Protein AF-A0AAD9CEQ0-F1 (afdb_monomer_lite)

Structure (mmCIF, N/CA/C/O backbone):
data_AF-A0AAD9CEQ0-F1
#
_entry.id   AF-A0AAD9CEQ0-F1
#
loop_
_atom_site.group_PDB
_atom_site.id
_atom_site.type_symbol
_atom_site.label_atom_id
_atom_site.label_alt_id
_atom_site.label_comp_id
_atom_site.label_asym_id
_atom_site.label_entity_id
_atom_site.label_seq_id
_atom_site.pdbx_PDB_ins_code
_atom_site.Cartn_x
_atom_site.Cartn_y
_atom_site.Cartn_z
_atom_site.occupancy
_atom_site.B_iso_or_equiv
_atom_site.auth_seq_id
_atom_site.auth_comp_id
_atom_site.auth_asym_id
_atom_site.auth_atom_id
_atom_site.pdbx_PDB_model_num
ATOM 1 N N . MET A 1 1 ? -50.963 -2.153 56.729 1.00 61.03 1 MET A N 1
ATOM 2 C CA . MET A 1 1 ? -51.299 -3.317 57.580 1.00 61.03 1 MET A CA 1
ATOM 3 C C . MET A 1 1 ? -52.015 -4.393 56.777 1.00 61.03 1 MET A C 1
ATOM 5 O O . MET A 1 1 ? -51.447 -5.465 56.666 1.00 61.03 1 MET A O 1
ATOM 9 N N . GLU A 1 2 ? -53.162 -4.123 56.143 1.00 77.25 2 GLU A N 1
ATOM 10 C CA . GLU A 1 2 ? -53.887 -5.125 55.323 1.00 77.25 2 GLU A CA 1
ATOM 11 C C . GLU A 1 2 ? -53.024 -5.784 54.229 1.00 77.25 2 GLU A C 1
ATOM 13 O O . GLU A 1 2 ? -53.034 -7.002 54.100 1.00 77.25 2 GLU A O 1
ATOM 18 N N . GLN A 1 3 ? -52.195 -5.012 53.514 1.00 81.44 3 GLN A N 1
ATOM 19 C CA . GLN A 1 3 ? -51.241 -5.538 52.516 1.00 81.44 3 GLN A CA 1
ATOM 20 C C . GLN A 1 3 ? -50.202 -6.519 53.093 1.00 81.44 3 GLN A C 1
ATOM 22 O O . GLN A 1 3 ? -49.722 -7.396 52.391 1.00 81.44 3 GLN A O 1
ATOM 27 N N . ILE A 1 4 ? -49.849 -6.380 54.376 1.00 80.31 4 ILE A N 1
ATOM 28 C CA . ILE A 1 4 ? -48.923 -7.300 55.050 1.00 80.31 4 ILE A CA 1
ATOM 29 C C . ILE A 1 4 ? -49.687 -8.551 55.493 1.00 80.31 4 ILE A C 1
ATOM 31 O O . ILE A 1 4 ? -49.186 -9.653 55.339 1.00 80.31 4 ILE A O 1
ATOM 35 N N . ALA A 1 5 ? -50.918 -8.399 55.994 1.00 79.62 5 ALA A N 1
ATOM 36 C CA . ALA A 1 5 ? -51.761 -9.530 56.383 1.00 79.62 5 ALA A CA 1
ATOM 37 C C . ALA A 1 5 ? -52.140 -10.428 55.189 1.00 79.62 5 ALA A C 1
ATOM 39 O O . ALA A 1 5 ? -52.132 -11.646 55.324 1.00 79.62 5 ALA A O 1
ATOM 40 N N . THR A 1 6 ? -52.416 -9.833 54.025 1.00 84.12 6 THR A N 1
ATOM 41 C CA . THR A 1 6 ? -52.663 -10.563 52.768 1.00 84.12 6 THR A CA 1
ATOM 42 C C . THR A 1 6 ? -51.410 -11.286 52.282 1.00 84.12 6 THR A C 1
ATOM 44 O O . THR A 1 6 ? -51.477 -12.490 52.061 1.00 84.12 6 THR A O 1
ATOM 47 N N . TRP A 1 7 ? -50.254 -10.614 52.241 1.00 88.06 7 TRP A N 1
ATOM 48 C CA . TRP A 1 7 ? -48.986 -11.256 51.871 1.00 88.06 7 TRP A CA 1
ATOM 49 C C . TRP A 1 7 ? -48.599 -12.413 52.814 1.00 88.06 7 TRP A C 1
ATOM 51 O O . TRP A 1 7 ? -48.191 -13.476 52.361 1.00 88.06 7 TRP A O 1
ATOM 61 N N . LEU A 1 8 ? -48.799 -12.261 54.131 1.00 84.25 8 LEU A N 1
ATOM 62 C CA . LEU A 1 8 ? -48.585 -13.345 55.103 1.00 84.25 8 LEU A CA 1
ATOM 63 C C . LEU A 1 8 ? -49.513 -14.551 54.857 1.00 84.25 8 LEU A C 1
ATOM 65 O O . LEU A 1 8 ? -49.096 -15.689 55.063 1.00 84.25 8 LEU A O 1
ATOM 69 N N . GLN A 1 9 ? -50.754 -14.313 54.417 1.00 82.62 9 GLN A N 1
ATOM 70 C CA . GLN A 1 9 ? -51.697 -15.371 54.037 1.00 82.62 9 GLN A CA 1
ATOM 71 C C . GLN A 1 9 ? -51.293 -16.073 52.733 1.00 82.62 9 GLN A C 1
ATOM 73 O O . GLN A 1 9 ? -51.413 -17.295 52.645 1.00 82.62 9 GLN A O 1
ATOM 78 N N . GLU A 1 10 ? -50.806 -15.322 51.743 1.00 85.56 10 GLU A N 1
ATOM 79 C CA . GLU A 1 10 ? -50.283 -15.850 50.473 1.00 85.56 10 GLU A CA 1
ATOM 80 C C . GLU A 1 10 ? -49.050 -16.738 50.701 1.00 85.56 10 GLU A C 1
ATOM 82 O O . GLU A 1 10 ? -48.963 -17.826 50.132 1.00 85.56 10 GLU A O 1
ATOM 87 N N . GLU A 1 11 ? -48.165 -16.337 51.617 1.00 83.81 11 GLU A N 1
ATOM 88 C CA . GLU A 1 11 ? -46.964 -17.090 52.006 1.00 83.81 11 GLU A CA 1
ATOM 89 C C . GLU A 1 11 ? -47.256 -18.245 53.000 1.00 83.81 11 GLU A C 1
ATOM 91 O O . GLU A 1 11 ? -46.345 -18.923 53.480 1.00 83.81 11 GLU A O 1
ATOM 96 N N . GLY A 1 12 ? -48.536 -18.505 53.306 1.00 81.81 12 GLY A N 1
ATOM 97 C CA . GLY A 1 12 ? -49.003 -19.712 54.001 1.00 81.81 12 GLY A CA 1
ATOM 98 C C . GLY A 1 12 ? -49.175 -19.622 55.523 1.00 81.81 12 GLY A C 1
ATOM 99 O O . GLY A 1 12 ? -49.420 -20.654 56.156 1.00 81.81 12 GLY A O 1
ATOM 100 N N . LEU A 1 13 ? -49.084 -18.439 56.143 1.00 80.88 13 LEU A N 1
ATOM 101 C CA . LEU A 1 13 ? -49.382 -18.275 57.573 1.00 80.88 13 LEU A CA 1
ATOM 102 C C . LEU A 1 13 ? -50.892 -18.180 57.840 1.00 80.88 13 LEU A C 1
ATOM 104 O O . LEU A 1 13 ? -51.635 -17.451 57.184 1.00 80.88 13 LEU A O 1
ATOM 108 N N . ALA A 1 14 ? -51.345 -18.891 58.876 1.00 79.25 14 ALA A N 1
ATOM 109 C CA . ALA A 1 14 ? -52.719 -18.794 59.360 1.00 79.25 14 ALA A CA 1
ATOM 110 C C . ALA A 1 14 ? -53.005 -17.392 59.945 1.00 79.25 14 ALA A C 1
ATOM 112 O O . ALA A 1 14 ? -52.140 -16.837 60.625 1.00 79.25 14 ALA A O 1
ATOM 113 N N . PRO A 1 15 ? -54.220 -16.832 59.775 1.00 71.50 15 PRO A N 1
ATOM 114 C CA . PRO A 1 15 ? -54.553 -15.490 60.271 1.00 71.50 15 PRO A CA 1
ATOM 115 C C . PRO A 1 15 ? -54.438 -15.344 61.801 1.00 71.50 15 PRO A C 1
ATOM 117 O O . PRO A 1 15 ? -54.187 -14.244 62.287 1.00 71.50 15 PRO A O 1
ATOM 120 N N . ASP A 1 16 ? -54.540 -16.453 62.543 1.00 77.31 16 ASP A N 1
ATOM 121 C CA . ASP A 1 16 ? -54.410 -16.513 64.007 1.00 77.31 16 ASP A CA 1
ATOM 122 C C . ASP A 1 16 ? -52.977 -16.844 64.492 1.00 77.31 16 ASP A C 1
ATOM 124 O O . ASP A 1 16 ? -52.760 -17.122 65.674 1.00 77.31 16 ASP A O 1
ATOM 128 N N . SER A 1 17 ? -51.978 -16.862 63.599 1.00 78.81 17 SER A N 1
ATOM 129 C CA . SER A 1 17 ? -50.584 -17.172 63.953 1.00 78.81 17 SER A CA 1
ATOM 130 C C . SER A 1 17 ? -50.009 -16.182 64.975 1.00 78.81 17 SER A C 1
ATOM 132 O O . SER A 1 17 ? -50.271 -14.980 64.885 1.00 78.81 17 SER A O 1
ATOM 134 N N . SER A 1 18 ? -49.141 -16.653 65.881 1.00 86.81 18 SER A N 1
ATOM 135 C CA . SER A 1 18 ? -48.423 -15.773 66.817 1.00 86.81 18 SER A CA 1
ATOM 136 C C . SER A 1 18 ? -47.703 -14.631 66.090 1.00 86.81 18 SER A C 1
ATOM 138 O O . SER A 1 18 ? -47.091 -14.836 65.041 1.00 86.81 18 SER A O 1
ATOM 140 N N . LYS A 1 19 ? -47.709 -13.438 66.699 1.00 84.62 19 LYS A N 1
ATOM 141 C CA . LYS A 1 19 ? -46.969 -12.269 66.199 1.00 84.62 19 LYS A CA 1
ATOM 142 C C . LYS A 1 19 ? -45.471 -12.547 66.049 1.00 84.62 19 LYS A C 1
ATOM 144 O O . LYS A 1 19 ? -44.858 -11.975 65.160 1.00 84.62 19 LYS A O 1
ATOM 149 N N . GLU A 1 20 ? -44.903 -13.427 66.875 1.00 88.44 20 GLU A N 1
ATOM 150 C CA . GLU A 1 20 ? -43.515 -13.894 66.728 1.00 88.44 20 GLU A CA 1
ATOM 151 C C . GLU A 1 20 ? -43.306 -14.611 65.391 1.00 88.44 20 GLU A C 1
ATOM 153 O O . GLU A 1 20 ? -42.466 -14.182 64.613 1.00 88.44 20 GLU A O 1
ATOM 158 N N . ALA A 1 21 ? -44.149 -15.589 65.045 1.00 84.44 21 ALA A N 1
ATOM 159 C CA . ALA A 1 21 ? -44.042 -16.313 63.774 1.00 84.44 21 ALA A CA 1
ATOM 160 C C . ALA A 1 21 ? -44.238 -15.402 62.541 1.00 84.44 21 ALA A C 1
ATOM 162 O O . ALA A 1 21 ? -43.595 -15.600 61.511 1.00 84.44 21 ALA A O 1
ATOM 163 N N . GLN A 1 22 ? -45.095 -14.378 62.647 1.00 86.56 22 GLN A N 1
ATOM 164 C CA . GLN A 1 22 ? -45.257 -13.361 61.598 1.00 86.56 22 GLN A CA 1
ATOM 165 C C . GLN A 1 22 ? -44.006 -12.481 61.455 1.00 86.56 22 GLN A C 1
ATOM 167 O O . GLN A 1 22 ? -43.594 -12.175 60.337 1.00 86.56 22 GLN A O 1
ATOM 172 N N . LEU A 1 23 ? -43.394 -12.076 62.573 1.00 89.69 23 LEU A N 1
ATOM 173 C CA . LEU A 1 23 ? -42.156 -11.294 62.577 1.00 89.69 23 LEU A CA 1
ATOM 174 C C . LEU A 1 23 ? -40.965 -12.110 62.062 1.00 89.69 23 LEU A C 1
ATOM 176 O O . LEU A 1 23 ? -40.179 -11.574 61.283 1.00 89.69 23 LEU A O 1
ATOM 180 N N . ASP A 1 24 ? -40.868 -13.388 62.429 1.00 89.50 24 ASP A N 1
ATOM 181 C CA . ASP A 1 24 ? -39.831 -14.303 61.948 1.00 89.50 24 ASP A CA 1
ATOM 182 C C . ASP A 1 24 ? -39.904 -14.467 60.425 1.00 89.50 24 ASP A C 1
ATOM 184 O O . ASP A 1 24 ? -38.890 -14.284 59.748 1.00 89.50 24 ASP A O 1
ATOM 188 N N . LEU A 1 25 ? -41.095 -14.710 59.855 1.00 89.19 25 LEU A N 1
ATOM 189 C CA . LEU A 1 25 ? -41.242 -14.817 58.399 1.00 89.19 25 LEU A CA 1
ATOM 190 C C . LEU A 1 25 ? -40.904 -13.498 57.690 1.00 89.19 25 LEU A C 1
ATOM 192 O O . LEU A 1 25 ? -40.149 -13.506 56.717 1.00 89.19 25 LEU A O 1
ATOM 196 N N . LEU A 1 26 ? -41.411 -12.359 58.182 1.00 89.75 26 LEU A N 1
ATOM 197 C CA . LEU A 1 26 ? -41.100 -11.042 57.607 1.00 89.75 26 LEU A CA 1
ATOM 198 C C . LEU A 1 26 ? -39.600 -10.734 57.671 1.00 89.75 26 LEU A C 1
ATOM 200 O O . LEU A 1 26 ? -39.045 -10.165 56.730 1.00 89.75 26 LEU A O 1
ATOM 204 N N . TRP A 1 27 ? -38.929 -11.129 58.752 1.00 92.88 27 TRP A N 1
ATOM 205 C CA . TRP A 1 27 ? -37.486 -10.982 58.897 1.00 92.88 27 TRP A CA 1
ATOM 206 C C . TRP A 1 27 ? -36.722 -11.888 57.929 1.00 92.88 27 TRP A C 1
ATOM 208 O O . TRP A 1 27 ? -35.837 -11.402 57.224 1.00 92.88 27 TRP A O 1
ATOM 218 N N . SER A 1 28 ? -37.084 -13.169 57.820 1.00 93.12 28 SER A N 1
ATOM 219 C CA . SER A 1 28 ? -36.492 -14.091 56.842 1.00 93.12 28 SER A CA 1
ATOM 220 C C . SER A 1 28 ? -36.684 -13.606 55.401 1.00 93.12 28 SER A C 1
ATOM 222 O O . SER A 1 28 ? -35.721 -13.593 54.634 1.00 93.12 28 SER A O 1
ATOM 224 N N . ALA A 1 29 ? -37.878 -13.128 55.043 1.00 92.81 29 ALA A N 1
ATOM 225 C CA . ALA A 1 29 ? -38.174 -12.581 53.720 1.00 92.81 29 ALA A CA 1
ATOM 226 C C . ALA A 1 29 ? -37.394 -11.286 53.433 1.00 92.81 29 ALA A C 1
ATOM 228 O O . ALA A 1 29 ? -36.838 -11.123 52.343 1.00 92.81 29 ALA A O 1
ATOM 229 N N . LEU A 1 30 ? -37.267 -10.387 54.416 1.00 93.88 30 LEU A N 1
ATOM 230 C CA . LEU A 1 30 ? -36.441 -9.181 54.301 1.00 93.88 30 LEU A CA 1
ATOM 231 C C . LEU A 1 30 ? -34.954 -9.525 54.122 1.00 93.88 30 LEU A C 1
ATOM 233 O O . LEU A 1 30 ? -34.272 -8.907 53.306 1.00 93.88 30 LEU A O 1
ATOM 237 N N . GLN A 1 31 ? -34.439 -10.520 54.848 1.00 96.56 31 GLN A N 1
ATOM 238 C CA . GLN A 1 31 ? -33.046 -10.956 54.708 1.00 96.56 31 GLN A CA 1
ATOM 239 C C . GLN A 1 31 ? -32.793 -11.662 53.371 1.00 96.56 31 GLN A C 1
ATOM 241 O O . GLN A 1 31 ? -31.763 -11.415 52.738 1.00 96.56 31 GLN A O 1
ATOM 246 N N . HIS A 1 32 ? -33.736 -12.481 52.900 1.00 96.38 32 HIS A N 1
ATOM 247 C CA . HIS A 1 32 ? -33.660 -13.127 51.591 1.00 96.38 32 HIS A CA 1
ATOM 248 C C . HIS A 1 32 ? -33.684 -12.095 50.456 1.00 96.38 32 HIS A C 1
ATOM 250 O O . HIS A 1 32 ? -32.771 -12.069 49.632 1.00 96.38 32 HIS A O 1
ATOM 256 N N . THR A 1 33 ? -34.667 -11.189 50.445 1.00 96.00 33 THR A N 1
ATOM 257 C CA . THR A 1 33 ? -34.773 -10.134 49.420 1.00 96.00 33 THR A CA 1
ATOM 258 C C . THR A 1 33 ? -33.573 -9.191 49.440 1.00 96.00 33 THR A C 1
ATOM 260 O O . THR A 1 33 ? -33.049 -8.867 48.376 1.00 96.00 33 THR A O 1
ATOM 263 N N . ARG A 1 34 ? -33.057 -8.817 50.619 1.00 97.94 34 ARG A N 1
ATOM 264 C CA . ARG A 1 34 ? -31.817 -8.033 50.744 1.00 97.94 34 ARG A CA 1
ATOM 265 C C . ARG A 1 34 ? -30.599 -8.774 50.190 1.00 97.94 34 ARG A C 1
ATOM 267 O O . ARG A 1 34 ? -29.798 -8.170 49.484 1.00 97.94 34 ARG A O 1
ATOM 274 N N . SER A 1 35 ? -30.452 -10.062 50.492 1.00 97.50 35 SER A N 1
ATOM 275 C CA . SER A 1 35 ? -29.332 -10.876 49.996 1.00 97.50 35 SER A CA 1
ATOM 276 C C . SER A 1 35 ? -29.402 -11.063 48.479 1.00 97.50 35 SER A C 1
ATOM 278 O O . SER A 1 35 ? -28.392 -10.911 47.795 1.00 97.50 35 SER A O 1
ATOM 280 N N . HIS A 1 36 ? -30.600 -11.302 47.940 1.00 98.19 36 HIS A N 1
ATOM 281 C CA . HIS A 1 36 ? -30.834 -11.395 46.502 1.00 98.19 36 HIS A CA 1
ATOM 282 C C . HIS A 1 36 ? -30.562 -10.061 45.789 1.00 98.19 36 HIS A C 1
ATOM 284 O O . HIS A 1 36 ? -29.842 -10.040 44.795 1.00 98.19 36 HIS A O 1
ATOM 290 N N . LEU A 1 37 ? -31.043 -8.937 46.335 1.00 98.31 37 LEU A N 1
ATOM 291 C CA . LEU A 1 37 ? -30.763 -7.598 45.806 1.00 98.31 37 LEU A CA 1
ATOM 292 C C . LEU A 1 37 ? -29.259 -7.289 45.803 1.00 98.31 37 LEU A C 1
ATOM 294 O O . LEU A 1 37 ? -28.752 -6.755 44.817 1.00 98.31 37 LEU A O 1
ATOM 298 N N . ASN A 1 38 ? -28.536 -7.654 46.867 1.00 98.31 38 ASN A N 1
ATOM 299 C CA . ASN A 1 38 ? -27.080 -7.514 46.921 1.00 98.31 38 ASN A CA 1
ATOM 300 C C . ASN A 1 38 ? -26.391 -8.349 45.826 1.00 98.31 38 ASN A C 1
ATOM 302 O O . ASN A 1 38 ? -25.503 -7.825 45.159 1.00 98.31 38 ASN A O 1
ATOM 306 N N . SER A 1 39 ? -26.816 -9.604 45.613 1.00 98.31 39 SER A N 1
ATOM 307 C CA . SER A 1 39 ? -26.291 -10.467 44.540 1.00 98.31 39 SER A CA 1
ATOM 308 C C . SER A 1 39 ? -26.516 -9.839 43.168 1.00 98.31 39 SER A C 1
ATOM 310 O O . SER A 1 39 ? -25.555 -9.579 42.457 1.00 98.31 39 SER A O 1
ATOM 312 N N . VAL A 1 40 ? -27.764 -9.488 42.839 1.00 98.50 40 VAL A N 1
ATOM 313 C CA . VAL A 1 40 ? -28.123 -8.893 41.541 1.00 98.50 40 VAL A CA 1
ATOM 314 C C . VAL A 1 40 ? -27.392 -7.568 41.307 1.00 98.50 40 VAL A C 1
ATOM 316 O O . VAL A 1 40 ? -26.974 -7.290 40.187 1.00 98.50 40 VAL A O 1
ATOM 319 N N . THR A 1 41 ? -27.189 -6.756 42.349 1.00 98.38 41 THR A N 1
ATOM 320 C CA . THR A 1 41 ? -26.406 -5.511 42.249 1.00 98.38 41 THR A CA 1
ATOM 321 C C . THR A 1 41 ? -24.937 -5.806 41.941 1.00 98.38 41 THR A C 1
ATOM 323 O O . THR A 1 41 ? -24.361 -5.176 41.056 1.00 98.38 41 THR A O 1
ATOM 326 N N . TRP A 1 42 ? -24.343 -6.790 42.621 1.00 98.62 42 TRP A N 1
ATOM 327 C CA . TRP A 1 42 ? -22.956 -7.202 42.398 1.00 98.62 42 TRP A CA 1
ATOM 328 C C . TRP A 1 42 ? -22.747 -7.818 41.007 1.00 98.62 42 TRP A C 1
ATOM 330 O O . TRP A 1 42 ? -21.783 -7.470 40.323 1.00 98.62 42 TRP A O 1
ATOM 340 N N . ASP A 1 43 ? -23.678 -8.655 40.545 1.00 98.50 43 ASP A N 1
ATOM 341 C CA . ASP A 1 43 ? -23.675 -9.220 39.193 1.00 98.50 43 ASP A CA 1
ATOM 342 C C . ASP A 1 43 ? -23.764 -8.104 38.139 1.00 98.50 43 ASP A C 1
ATOM 344 O O . ASP A 1 43 ? -22.999 -8.081 37.175 1.00 98.50 43 ASP A O 1
ATOM 348 N N . LEU A 1 44 ? -24.647 -7.123 38.349 1.00 98.44 44 LEU A N 1
ATOM 349 C CA . LEU A 1 44 ? -24.858 -5.997 37.440 1.00 98.44 44 LEU A CA 1
ATOM 350 C C . LEU A 1 44 ? -23.627 -5.079 37.364 1.00 98.44 44 LEU A C 1
ATOM 352 O O . LEU A 1 44 ? -23.213 -4.706 36.263 1.00 98.44 44 LEU A O 1
ATOM 356 N N . ASP A 1 45 ? -22.998 -4.749 38.492 1.00 98.56 45 ASP A N 1
ATOM 357 C CA . ASP A 1 45 ? -21.756 -3.965 38.502 1.00 98.56 45 ASP A CA 1
ATOM 358 C C . ASP A 1 45 ? -20.559 -4.755 37.936 1.00 98.56 45 ASP A C 1
ATOM 360 O O . ASP A 1 45 ? -19.704 -4.172 37.257 1.00 98.56 45 ASP A O 1
ATOM 364 N N . THR A 1 46 ? -20.533 -6.083 38.095 1.00 98.50 46 THR A N 1
ATOM 365 C CA . THR A 1 46 ? -19.564 -6.962 37.416 1.00 98.50 46 THR A CA 1
ATOM 366 C C . THR A 1 46 ? -19.749 -6.918 35.895 1.00 98.50 46 THR A C 1
ATOM 368 O O . THR A 1 46 ? -18.786 -6.666 35.168 1.00 98.50 46 THR A O 1
ATOM 371 N N . GLN A 1 47 ? -20.983 -7.058 35.399 1.00 98.50 47 GLN A N 1
ATOM 372 C CA . GLN A 1 47 ? -21.302 -6.966 33.967 1.00 98.50 47 GLN A CA 1
ATOM 373 C C . GLN A 1 47 ? -20.997 -5.578 33.383 1.00 98.50 47 GLN A C 1
ATOM 375 O O . GLN A 1 47 ? -20.421 -5.476 32.300 1.00 98.50 47 GLN A O 1
ATOM 380 N N . ARG A 1 48 ? -21.298 -4.492 34.111 1.00 98.62 48 ARG A N 1
ATOM 381 C CA . ARG A 1 48 ? -20.898 -3.124 33.722 1.00 98.62 48 ARG A CA 1
ATOM 382 C C . ARG A 1 48 ? -19.385 -2.986 33.594 1.00 98.62 48 ARG A C 1
ATOM 384 O O . ARG A 1 48 ? -18.911 -2.385 32.629 1.00 98.62 48 ARG A O 1
ATOM 391 N N . SER A 1 49 ? -18.642 -3.536 34.551 1.00 98.25 49 SER A N 1
ATOM 392 C CA . SER A 1 49 ? -17.178 -3.498 34.559 1.00 98.25 49 SER A CA 1
ATOM 393 C C . SER A 1 49 ? -16.607 -4.259 33.362 1.00 98.25 49 SER A C 1
ATOM 395 O O . SER A 1 49 ? -15.795 -3.697 32.624 1.00 98.25 49 SER A O 1
ATOM 397 N N . GLN A 1 50 ? -17.101 -5.473 33.098 1.00 98.50 50 GLN A N 1
ATOM 398 C CA . GLN A 1 50 ? -16.718 -6.277 31.936 1.00 98.50 50 GLN A CA 1
ATOM 399 C C . GLN A 1 50 ? -17.023 -5.560 30.611 1.00 98.50 50 GLN A C 1
ATOM 401 O O . GLN A 1 50 ? -16.109 -5.337 29.818 1.00 98.50 50 GLN A O 1
ATOM 406 N N . HIS A 1 51 ? -18.259 -5.095 30.405 1.00 98.31 51 HIS A N 1
ATOM 407 C CA . HIS A 1 51 ? -18.638 -4.337 29.208 1.00 98.31 51 HIS A CA 1
ATOM 408 C C . HIS A 1 51 ? -17.761 -3.086 29.014 1.00 98.31 51 HIS A C 1
ATOM 410 O O . HIS A 1 51 ? -17.377 -2.752 27.895 1.00 98.31 51 HIS A O 1
ATOM 416 N N . SER A 1 52 ? -17.388 -2.389 30.096 1.00 98.44 52 SER A N 1
ATOM 417 C CA . SER A 1 52 ? -16.502 -1.220 30.006 1.00 98.44 52 SER A CA 1
ATOM 418 C C . SER A 1 52 ? -15.081 -1.570 29.535 1.00 98.44 52 SER A C 1
ATOM 420 O O . SER A 1 52 ? -14.475 -0.782 28.801 1.00 98.44 52 SER A O 1
ATOM 422 N N . ALA A 1 53 ? -14.579 -2.755 29.905 1.00 98.50 53 ALA A N 1
ATOM 423 C CA . ALA A 1 53 ? -13.282 -3.274 29.484 1.00 98.50 53 ALA A CA 1
ATOM 424 C C . ALA A 1 53 ? -13.314 -3.748 28.022 1.00 98.50 53 ALA A C 1
ATOM 426 O O . ALA A 1 53 ? -12.463 -3.337 27.235 1.00 98.50 53 ALA A O 1
ATOM 427 N N . GLU A 1 54 ? -14.342 -4.502 27.624 1.00 98.44 54 GLU A N 1
ATOM 428 C CA . GLU A 1 54 ? -14.559 -4.917 26.229 1.00 98.44 54 GLU A CA 1
ATOM 429 C C . GLU A 1 54 ? -14.675 -3.693 25.302 1.00 98.44 54 GLU A C 1
ATOM 431 O O . GLU A 1 54 ? -14.008 -3.610 24.271 1.00 98.44 54 GLU A O 1
ATOM 436 N N . MET A 1 55 ? -15.421 -2.660 25.711 1.00 98.44 55 MET A N 1
ATOM 437 C CA . MET A 1 55 ? -15.493 -1.391 24.974 1.00 98.44 55 MET A CA 1
ATOM 438 C C . MET A 1 55 ? -14.163 -0.619 24.948 1.00 98.44 55 MET A C 1
ATOM 440 O O . MET A 1 55 ? -13.966 0.227 24.072 1.00 98.44 55 MET A O 1
ATOM 444 N N . ALA A 1 56 ? -13.240 -0.839 25.888 1.00 98.56 56 ALA A N 1
ATOM 445 C CA . ALA A 1 56 ? -11.888 -0.280 25.819 1.00 98.56 56 ALA A CA 1
ATOM 446 C C . ALA A 1 56 ? -11.004 -1.053 24.823 1.00 98.56 56 ALA A C 1
ATOM 448 O O . ALA A 1 56 ? -10.288 -0.428 24.038 1.00 98.56 56 ALA A O 1
ATOM 449 N N . GLU A 1 57 ? -11.103 -2.382 24.788 1.00 98.62 57 GLU A N 1
ATOM 450 C CA . GLU A 1 57 ? -10.381 -3.230 23.833 1.00 98.62 57 GLU A CA 1
ATOM 451 C C . GLU A 1 57 ? -10.850 -3.008 22.388 1.00 98.62 57 GLU A C 1
ATOM 453 O O . GLU A 1 57 ? -10.022 -2.786 21.501 1.00 98.62 57 GLU A O 1
ATOM 458 N N . VAL A 1 58 ? -12.166 -2.932 22.152 1.00 98.81 58 VAL A N 1
ATOM 459 C CA . VAL A 1 58 ? -12.728 -2.588 20.833 1.00 98.81 58 VAL A CA 1
ATOM 460 C C . VAL A 1 58 ? -12.197 -1.233 20.358 1.00 98.81 58 VAL A C 1
ATOM 462 O O . VAL A 1 58 ? -11.741 -1.127 19.219 1.00 98.81 58 VAL A O 1
ATOM 465 N N . ARG A 1 59 ? -12.144 -0.215 21.231 1.00 98.62 59 ARG A N 1
ATOM 466 C CA . ARG A 1 59 ? -11.538 1.086 20.893 1.00 98.62 59 ARG A CA 1
ATOM 467 C C . ARG A 1 59 ? -10.049 0.968 20.547 1.00 98.62 59 ARG A C 1
ATOM 469 O O . ARG A 1 59 ? -9.645 1.540 19.538 1.00 98.62 59 ARG A O 1
ATOM 476 N N . LYS A 1 60 ? -9.255 0.184 21.293 1.00 98.62 60 LYS A N 1
ATOM 477 C CA . LYS A 1 60 ? -7.841 -0.086 20.951 1.00 98.62 60 LYS A CA 1
ATOM 478 C C . LYS A 1 60 ? -7.712 -0.723 19.560 1.00 98.62 60 LYS A C 1
ATOM 480 O O . LYS A 1 60 ? -6.877 -0.283 18.772 1.00 98.62 60 LYS A O 1
ATOM 485 N N . SER A 1 61 ? -8.534 -1.725 19.245 1.00 98.38 61 SER A N 1
ATOM 486 C CA . SER A 1 61 ? -8.479 -2.411 17.945 1.00 98.38 61 SER A CA 1
ATOM 487 C C . SER A 1 61 ? -8.878 -1.496 16.778 1.00 98.38 61 SER A C 1
ATOM 489 O O . SER A 1 61 ? -8.214 -1.501 15.744 1.00 98.38 61 SER A O 1
ATOM 491 N N . LEU A 1 62 ? -9.884 -0.632 16.958 1.00 98.75 62 LEU A N 1
ATOM 492 C CA . LEU A 1 62 ? -10.278 0.372 15.964 1.00 98.75 62 LEU A CA 1
ATOM 493 C C . LEU A 1 62 ? -9.180 1.424 15.737 1.00 98.75 62 LEU A C 1
ATOM 495 O O . LEU A 1 62 ? -8.937 1.812 14.596 1.00 98.75 62 LEU A O 1
ATOM 499 N N . GLU A 1 63 ? -8.478 1.849 16.792 1.00 98.56 63 GLU A N 1
ATOM 500 C CA . GLU A 1 63 ? -7.315 2.745 16.697 1.00 98.56 63 GLU A CA 1
ATOM 501 C C . GLU A 1 63 ? -6.185 2.109 15.862 1.00 98.56 63 GLU A C 1
ATOM 503 O O . GLU A 1 63 ? -5.615 2.760 14.985 1.00 98.56 63 GLU A O 1
ATOM 508 N N . GLN A 1 64 ? -5.904 0.817 16.083 1.00 98.38 64 GLN A N 1
ATOM 509 C CA . GLN A 1 64 ? -4.923 0.046 15.308 1.00 98.38 64 GLN A CA 1
ATOM 510 C C . GLN A 1 64 ? -5.347 -0.112 13.839 1.00 98.38 64 GLN A C 1
ATOM 512 O O . GLN A 1 64 ? -4.532 0.116 12.945 1.00 98.38 64 GLN A O 1
ATOM 517 N N . ILE A 1 65 ? -6.614 -0.450 13.569 1.00 98.44 65 ILE A N 1
ATOM 518 C CA . ILE A 1 65 ? -7.152 -0.556 12.202 1.00 98.44 65 ILE A CA 1
ATOM 519 C C . ILE A 1 65 ? -7.034 0.785 11.469 1.00 98.44 65 ILE A C 1
ATOM 521 O O . ILE A 1 65 ? -6.606 0.801 10.314 1.00 98.44 65 ILE A O 1
ATOM 525 N N . ARG A 1 66 ? -7.349 1.908 12.133 1.00 98.56 66 ARG A N 1
ATOM 526 C CA . ARG A 1 66 ? -7.191 3.248 11.550 1.00 98.56 66 ARG A CA 1
ATOM 527 C C . ARG A 1 66 ? -5.730 3.514 11.186 1.00 98.56 66 ARG A C 1
ATOM 529 O O . ARG A 1 66 ? -5.451 3.789 10.028 1.00 98.56 66 ARG A O 1
ATOM 536 N N . PHE A 1 67 ? -4.801 3.300 12.122 1.00 98.31 67 PHE A N 1
ATOM 537 C CA . PHE A 1 67 ? -3.363 3.463 11.878 1.00 98.31 67 PHE A CA 1
ATOM 538 C C . PHE A 1 67 ? -2.855 2.641 10.679 1.00 98.31 67 PHE A C 1
ATOM 540 O O . PHE A 1 67 ? -2.138 3.169 9.830 1.00 98.31 67 PHE A O 1
ATOM 547 N N . PHE A 1 68 ? -3.236 1.363 10.572 1.00 98.44 68 PHE A N 1
ATOM 548 C CA . PHE A 1 68 ? -2.841 0.531 9.429 1.00 98.44 68 PHE A CA 1
ATOM 549 C C . PHE A 1 68 ? -3.517 0.951 8.117 1.00 98.44 68 PHE A C 1
ATOM 551 O O . PHE A 1 68 ? -2.912 0.803 7.056 1.00 98.44 68 PHE A O 1
ATOM 558 N N . THR A 1 69 ? -4.736 1.492 8.171 1.00 98.44 69 THR A N 1
ATOM 559 C CA . THR A 1 69 ? -5.437 2.027 6.993 1.00 98.44 69 THR A CA 1
ATOM 560 C C . THR A 1 69 ? -4.738 3.283 6.478 1.00 98.44 69 THR A C 1
ATOM 562 O O . THR A 1 69 ? -4.362 3.318 5.308 1.00 98.44 69 THR A O 1
ATOM 565 N N . ASP A 1 70 ? -4.453 4.239 7.368 1.00 98.25 70 ASP A N 1
ATOM 566 C CA . ASP A 1 70 ? -3.724 5.471 7.053 1.00 98.25 70 ASP A CA 1
ATOM 567 C C . ASP A 1 70 ? -2.338 5.145 6.454 1.00 98.25 70 ASP A C 1
ATOM 569 O O . ASP A 1 70 ? -1.937 5.700 5.432 1.00 98.25 70 ASP A O 1
ATOM 573 N N . HIS A 1 71 ? -1.612 4.187 7.045 1.00 98.19 71 HIS A N 1
ATOM 574 C CA . HIS A 1 71 ? -0.284 3.788 6.564 1.00 98.19 71 HIS A CA 1
ATOM 575 C C . HIS A 1 71 ? -0.327 3.048 5.214 1.00 98.19 71 HIS A C 1
ATOM 577 O O . HIS A 1 71 ? 0.545 3.255 4.370 1.00 98.19 71 HIS A O 1
ATOM 583 N N . LYS A 1 72 ? -1.363 2.233 4.973 1.00 98.44 72 LYS A N 1
ATOM 584 C CA . LYS A 1 72 ? -1.626 1.615 3.663 1.00 98.44 72 LYS A CA 1
ATOM 585 C C . LYS A 1 72 ? -1.879 2.680 2.593 1.00 98.44 72 LYS A C 1
ATOM 587 O O . LYS A 1 72 ? -1.391 2.527 1.479 1.00 98.44 72 LYS A O 1
ATOM 592 N N . ASP A 1 73 ? -2.635 3.732 2.902 1.00 97.94 73 ASP A N 1
ATOM 593 C CA . ASP A 1 73 ? -2.953 4.796 1.938 1.00 97.94 73 ASP A CA 1
ATOM 594 C C . ASP A 1 73 ? -1.724 5.643 1.567 1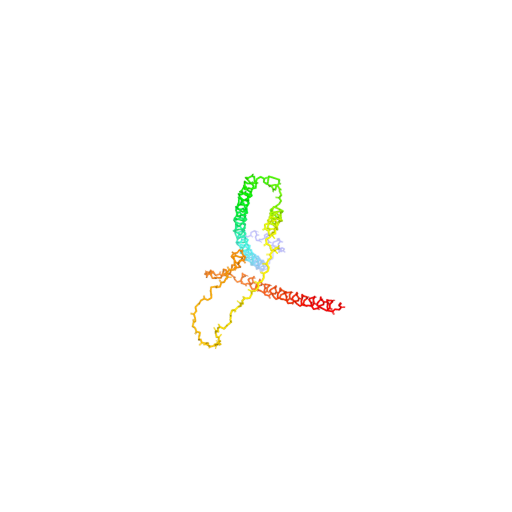.00 97.94 73 ASP A C 1
ATOM 596 O O . ASP A 1 73 ? -1.573 6.011 0.399 1.00 97.94 73 ASP A O 1
ATOM 600 N N . VAL A 1 74 ? -0.806 5.866 2.517 1.00 98.25 74 VAL A N 1
ATOM 601 C CA . VAL A 1 74 ? 0.519 6.458 2.249 1.00 98.25 74 VAL A CA 1
ATOM 602 C C . VAL A 1 74 ? 1.345 5.560 1.323 1.00 98.25 74 VAL A C 1
ATOM 604 O O . VAL A 1 74 ? 1.806 6.028 0.287 1.00 98.25 74 VAL A O 1
ATOM 607 N N . LEU A 1 75 ? 1.474 4.266 1.635 1.00 98.50 75 LEU A N 1
ATOM 608 C CA . LEU A 1 75 ? 2.254 3.329 0.815 1.00 98.50 75 LEU A CA 1
ATOM 609 C C . LEU A 1 75 ? 1.693 3.184 -0.613 1.00 98.50 75 LEU A C 1
ATOM 611 O O . LEU A 1 75 ? 2.451 3.049 -1.570 1.00 98.50 75 LEU A O 1
ATOM 615 N N . VAL A 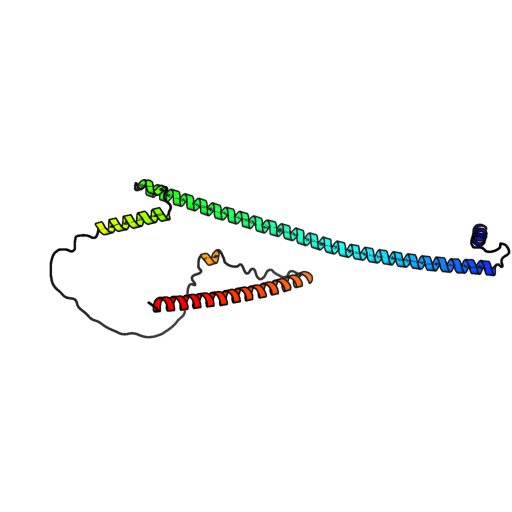1 76 ? 0.367 3.233 -0.777 1.00 98.62 76 VAL A N 1
ATOM 616 C CA . VAL A 1 76 ? -0.277 3.233 -2.102 1.00 98.62 76 VAL A CA 1
ATOM 617 C C . VAL A 1 76 ? 0.086 4.490 -2.901 1.00 98.62 76 VAL A C 1
ATOM 619 O O . VAL A 1 76 ? 0.325 4.371 -4.101 1.00 98.62 76 VAL A O 1
ATOM 622 N N . HIS A 1 77 ? 0.179 5.664 -2.263 1.00 98.38 77 HIS A N 1
ATOM 623 C CA . HIS A 1 77 ? 0.681 6.876 -2.924 1.00 98.38 77 HIS A CA 1
ATOM 624 C C . HIS A 1 77 ? 2.159 6.753 -3.306 1.00 98.38 77 HIS A C 1
ATOM 626 O O . HIS A 1 77 ? 2.497 7.022 -4.452 1.00 98.38 77 HIS A O 1
ATOM 632 N N . GLU A 1 78 ? 3.026 6.284 -2.404 1.00 98.62 78 GLU A N 1
ATOM 633 C CA . GLU A 1 78 ? 4.462 6.121 -2.688 1.00 98.62 78 GLU A CA 1
ATOM 634 C C . GLU A 1 78 ? 4.713 5.189 -3.890 1.00 98.62 78 GLU A C 1
ATOM 636 O O . GLU A 1 78 ? 5.508 5.509 -4.775 1.00 98.62 78 GLU A O 1
ATOM 641 N N . ILE A 1 79 ? 3.982 4.069 -3.970 1.00 98.06 79 ILE A N 1
ATOM 642 C CA . ILE A 1 79 ? 4.046 3.136 -5.107 1.00 98.06 79 ILE A CA 1
ATOM 643 C C . ILE A 1 79 ? 3.519 3.784 -6.396 1.00 98.06 79 ILE A C 1
ATOM 645 O O . ILE A 1 79 ? 4.075 3.543 -7.469 1.00 98.06 79 ILE A O 1
ATOM 649 N N . GLN A 1 80 ? 2.456 4.589 -6.318 1.00 98.69 80 GLN A N 1
ATOM 650 C CA . GLN A 1 80 ? 1.896 5.284 -7.478 1.00 98.69 80 GLN A CA 1
ATOM 651 C C . GLN A 1 80 ? 2.868 6.346 -8.019 1.00 98.69 80 GLN A C 1
ATOM 653 O O . GLN A 1 80 ? 3.131 6.363 -9.223 1.00 98.69 80 GLN A O 1
ATOM 658 N N . ASP A 1 81 ? 3.459 7.156 -7.137 1.00 98.62 81 ASP A N 1
ATOM 659 C CA . ASP A 1 81 ? 4.448 8.183 -7.478 1.00 98.62 81 ASP A CA 1
ATOM 660 C C . ASP A 1 81 ? 5.704 7.567 -8.125 1.00 98.62 81 ASP A C 1
ATOM 662 O O . ASP A 1 81 ? 6.194 8.068 -9.142 1.00 98.62 81 ASP A O 1
ATOM 666 N N . GLU A 1 82 ? 6.214 6.445 -7.595 1.00 98.50 82 GLU A N 1
ATOM 667 C CA . GLU A 1 82 ? 7.327 5.714 -8.219 1.00 98.50 82 GLU A CA 1
ATOM 668 C C . GLU A 1 82 ? 6.927 5.134 -9.586 1.00 98.50 82 GLU A C 1
ATOM 670 O O . GLU A 1 82 ? 7.700 5.206 -10.547 1.00 98.50 82 GLU A O 1
ATOM 675 N N . ASN A 1 83 ? 5.711 4.596 -9.715 1.00 98.50 83 ASN A N 1
ATOM 676 C CA . ASN A 1 83 ? 5.224 4.035 -10.973 1.00 98.50 83 ASN A CA 1
ATOM 677 C C . ASN A 1 83 ? 5.106 5.099 -12.075 1.00 98.50 83 ASN A C 1
ATOM 679 O O . ASN A 1 83 ? 5.473 4.834 -13.223 1.00 98.50 83 ASN A O 1
ATOM 683 N N . ASP A 1 84 ? 4.638 6.298 -11.735 1.00 98.62 84 ASP A N 1
ATOM 684 C CA . ASP A 1 84 ? 4.533 7.416 -12.674 1.00 98.62 84 ASP A CA 1
ATOM 685 C C . ASP A 1 84 ? 5.913 8.002 -13.018 1.00 98.62 84 ASP A C 1
ATOM 687 O O . ASP A 1 84 ? 6.207 8.218 -14.196 1.00 98.62 84 ASP A O 1
ATOM 691 N N . LEU A 1 85 ? 6.833 8.099 -12.050 1.00 98.62 85 LEU A N 1
ATOM 692 C CA . LEU A 1 85 ? 8.236 8.441 -12.315 1.00 98.62 85 LEU A CA 1
ATOM 693 C C . LEU A 1 85 ? 8.912 7.445 -13.280 1.00 98.62 85 LEU A C 1
ATOM 695 O O . LEU A 1 85 ? 9.678 7.852 -14.159 1.00 98.62 85 LEU A O 1
ATOM 699 N N . LEU A 1 86 ? 8.649 6.143 -13.138 1.00 98.44 86 LEU A N 1
ATOM 700 C CA . LEU A 1 86 ? 9.190 5.112 -14.030 1.00 98.44 86 LEU A CA 1
ATOM 701 C C . LEU A 1 86 ? 8.588 5.193 -15.443 1.00 98.44 86 LEU A C 1
ATOM 703 O O . LEU A 1 86 ? 9.324 5.021 -16.420 1.00 98.44 86 LEU A O 1
ATOM 707 N N . LYS A 1 87 ? 7.293 5.516 -15.580 1.00 98.62 87 LYS A N 1
ATOM 708 C CA . LYS A 1 87 ? 6.663 5.794 -16.887 1.00 98.62 87 LYS A CA 1
ATOM 709 C C . LYS A 1 87 ? 7.318 6.990 -17.573 1.00 98.62 87 LYS A C 1
ATOM 711 O O . LYS A 1 87 ? 7.710 6.864 -18.732 1.00 98.62 87 LYS A O 1
ATOM 716 N N . ASP A 1 88 ? 7.512 8.098 -16.859 1.00 98.50 88 ASP A N 1
ATOM 717 C CA . ASP A 1 88 ? 8.165 9.307 -17.380 1.00 98.50 88 ASP A CA 1
ATOM 718 C C . ASP A 1 88 ? 9.605 9.033 -17.844 1.00 98.50 88 ASP A C 1
ATOM 720 O O . ASP A 1 88 ? 10.043 9.513 -18.897 1.00 98.50 88 ASP A O 1
ATOM 724 N N . GLN A 1 89 ? 10.359 8.234 -17.082 1.00 98.44 89 GLN A N 1
ATOM 725 C CA . GLN A 1 89 ? 11.706 7.804 -17.470 1.00 98.44 89 GLN A CA 1
ATOM 726 C C . GLN A 1 89 ? 11.685 6.933 -18.730 1.00 98.44 89 GLN A C 1
ATOM 728 O O . GLN A 1 89 ? 12.480 7.164 -19.644 1.00 98.44 89 GLN A O 1
ATOM 733 N N . MET A 1 90 ? 10.768 5.967 -18.812 1.00 98.38 90 MET A N 1
ATOM 734 C CA . MET A 1 90 ? 10.628 5.093 -19.976 1.00 98.38 90 MET A CA 1
ATOM 735 C C . MET A 1 90 ? 10.202 5.878 -21.224 1.00 98.38 90 MET A C 1
ATOM 737 O O . MET A 1 90 ? 10.813 5.718 -22.279 1.00 98.38 90 MET A O 1
ATOM 741 N N . GLN A 1 91 ? 9.237 6.794 -21.103 1.00 98.56 91 GLN A N 1
ATOM 742 C CA . GLN A 1 91 ? 8.807 7.661 -22.201 1.00 98.56 91 GLN A CA 1
ATOM 743 C C . GLN A 1 91 ? 9.945 8.572 -22.683 1.00 98.56 91 GLN A C 1
ATOM 745 O O . GLN A 1 91 ? 10.126 8.751 -23.889 1.00 98.56 91 GLN A O 1
ATOM 750 N N . ARG A 1 92 ? 10.771 9.091 -21.764 1.00 98.44 92 ARG A N 1
ATOM 751 C CA . ARG A 1 92 ? 11.977 9.852 -22.120 1.00 98.44 92 ARG A CA 1
ATOM 752 C C . ARG A 1 92 ? 12.978 9.003 -22.903 1.00 98.44 92 ARG A C 1
ATOM 754 O O . ARG A 1 92 ? 13.493 9.482 -23.911 1.00 98.44 92 ARG A O 1
ATOM 761 N N . LEU A 1 93 ? 13.241 7.766 -22.474 1.00 98.00 93 LEU A N 1
ATOM 762 C CA . LEU A 1 93 ? 14.146 6.853 -23.183 1.00 98.00 93 LEU A CA 1
ATOM 763 C C . LEU A 1 93 ? 13.635 6.515 -24.588 1.00 98.00 93 LEU A C 1
ATOM 765 O O . LEU A 1 93 ? 14.418 6.595 -25.530 1.00 98.00 93 LEU A O 1
ATOM 769 N N . VAL A 1 94 ? 12.336 6.239 -24.745 1.00 97.94 94 VAL A N 1
ATOM 770 C CA . VAL A 1 94 ? 11.708 6.029 -26.062 1.00 97.94 94 VAL A CA 1
ATOM 771 C C . VAL A 1 94 ? 11.872 7.271 -26.943 1.00 97.94 94 VAL A C 1
ATOM 773 O O . VAL A 1 94 ? 12.395 7.163 -28.044 1.00 97.94 94 VAL A O 1
ATOM 776 N N . SER A 1 95 ? 11.564 8.471 -26.436 1.00 98.00 95 SER A N 1
ATOM 777 C CA . SER A 1 95 ? 11.711 9.711 -27.220 1.00 98.00 95 SER A CA 1
ATOM 778 C C . SER A 1 95 ? 13.156 10.007 -27.658 1.00 98.00 95 SER A C 1
ATOM 780 O O . SER A 1 95 ? 13.378 10.579 -28.725 1.00 98.00 95 SER A O 1
ATOM 782 N N . LEU A 1 96 ? 14.145 9.601 -26.851 1.00 97.94 96 LEU A N 1
ATOM 783 C CA . LEU A 1 96 ? 15.565 9.702 -27.191 1.00 97.94 96 LEU A CA 1
ATOM 784 C C . LEU A 1 96 ? 15.970 8.648 -28.231 1.00 97.94 96 LEU A C 1
ATOM 786 O O . LEU A 1 96 ? 16.745 8.943 -29.136 1.00 97.94 96 LEU A O 1
ATOM 790 N N . GLN A 1 97 ? 15.444 7.429 -28.120 1.00 96.44 97 GLN A N 1
ATOM 791 C CA . GLN A 1 97 ? 15.664 6.380 -29.110 1.00 96.44 97 GLN A CA 1
ATOM 792 C C . GLN A 1 97 ? 15.058 6.770 -30.467 1.00 96.44 97 GLN A C 1
ATOM 794 O O . GLN A 1 97 ? 15.728 6.641 -31.488 1.00 96.44 97 GLN A O 1
ATOM 799 N N . ASP A 1 98 ? 13.841 7.317 -30.485 1.00 97.12 98 ASP A N 1
ATOM 800 C CA . ASP A 1 98 ? 13.167 7.783 -31.701 1.00 97.12 98 ASP A CA 1
ATOM 801 C C . ASP A 1 98 ? 13.927 8.934 -32.377 1.00 97.12 98 ASP A C 1
ATOM 803 O O . ASP A 1 98 ? 14.053 8.961 -33.606 1.00 97.12 98 ASP A O 1
ATOM 807 N N . SER A 1 99 ? 14.487 9.873 -31.600 1.00 96.25 99 SER A N 1
ATOM 808 C CA . SER A 1 99 ? 15.313 10.947 -32.163 1.00 96.25 99 SER A CA 1
ATOM 809 C C . SER A 1 99 ? 16.614 10.406 -32.763 1.00 96.25 99 SER A C 1
ATOM 811 O O . SER A 1 99 ? 16.934 10.755 -33.900 1.00 96.25 99 SER A O 1
ATOM 813 N N . GLN A 1 100 ? 17.297 9.484 -32.077 1.00 95.69 100 GLN A N 1
ATOM 814 C CA . GLN A 1 100 ? 18.502 8.816 -32.584 1.00 95.69 100 GLN A CA 1
ATOM 815 C C . GLN A 1 100 ? 18.225 8.003 -33.857 1.00 95.69 100 GLN A C 1
ATOM 817 O O . GLN A 1 100 ? 18.972 8.113 -34.830 1.00 95.69 100 GLN A O 1
ATOM 822 N N . ILE A 1 101 ? 17.129 7.238 -33.899 1.00 95.31 101 ILE A N 1
ATOM 823 C CA . ILE A 1 101 ? 16.699 6.498 -35.096 1.00 95.31 101 ILE A CA 1
ATOM 824 C C . ILE A 1 101 ? 16.397 7.473 -36.243 1.00 95.31 101 ILE A C 1
ATOM 826 O O . ILE A 1 101 ? 16.823 7.234 -37.373 1.00 95.31 101 ILE A O 1
ATOM 830 N N . SER A 1 102 ? 15.729 8.600 -35.973 1.00 96.50 102 SER A N 1
ATOM 831 C CA . SER A 1 102 ? 15.457 9.633 -36.983 1.00 96.50 102 SER A CA 1
ATOM 832 C C . SER A 1 102 ? 16.737 10.273 -37.536 1.00 96.50 102 SER A C 1
ATOM 834 O O . SER A 1 102 ? 16.807 10.559 -38.732 1.00 96.50 102 SER A O 1
ATOM 836 N N . GLU A 1 103 ? 17.756 10.500 -36.705 1.00 97.12 103 GLU A N 1
ATOM 837 C CA . GLU A 1 103 ? 19.059 11.013 -37.146 1.00 97.12 103 GLU A CA 1
ATOM 838 C C . GLU A 1 103 ? 19.823 9.989 -37.995 1.00 97.12 103 GLU A C 1
ATOM 840 O O . GLU A 1 103 ? 20.256 10.326 -39.100 1.00 97.12 103 GLU A O 1
ATOM 845 N N . VAL A 1 104 ? 19.910 8.730 -37.554 1.00 96.50 104 VAL A N 1
ATOM 846 C CA . VAL A 1 104 ? 20.561 7.653 -38.323 1.00 96.50 104 VAL A CA 1
ATOM 847 C C . VAL A 1 104 ? 19.849 7.418 -39.658 1.00 96.50 104 VAL A C 1
ATOM 849 O O . VAL A 1 104 ? 20.508 7.341 -40.693 1.00 96.50 104 VAL A O 1
ATOM 852 N N . ALA A 1 105 ? 18.513 7.407 -39.680 1.00 96.81 105 ALA A N 1
ATOM 853 C CA . ALA A 1 105 ? 17.731 7.292 -40.911 1.00 96.81 105 ALA A CA 1
ATOM 854 C C . ALA A 1 105 ? 18.017 8.440 -41.898 1.00 96.81 105 ALA A C 1
ATOM 856 O O . ALA A 1 105 ? 18.164 8.198 -43.096 1.00 96.81 105 ALA A O 1
ATOM 857 N N . LYS A 1 106 ? 18.158 9.684 -41.412 1.00 97.69 106 LYS A N 1
ATOM 858 C CA . LYS A 1 106 ? 18.559 10.833 -42.248 1.00 97.69 106 LYS A CA 1
ATOM 859 C C . LYS A 1 106 ? 19.976 10.671 -42.798 1.00 97.69 106 LYS A C 1
ATOM 861 O O . LYS A 1 106 ? 20.190 10.982 -43.966 1.00 97.69 106 LYS A O 1
ATOM 866 N N . MET A 1 107 ? 20.923 10.183 -41.995 1.00 96.62 107 MET A N 1
ATOM 867 C CA . MET A 1 107 ? 22.299 9.931 -42.444 1.00 96.62 107 MET A CA 1
ATOM 868 C C . MET A 1 107 ? 22.356 8.838 -43.518 1.00 96.62 107 MET A C 1
ATOM 870 O O . MET A 1 107 ? 22.969 9.044 -44.564 1.00 96.62 107 MET A O 1
ATOM 874 N N . LEU A 1 108 ? 21.670 7.711 -43.303 1.00 96.69 108 LEU A N 1
ATOM 875 C CA . LEU A 1 108 ? 21.565 6.624 -44.282 1.00 96.69 108 LEU A CA 1
ATOM 876 C C . LEU A 1 108 ? 20.918 7.107 -45.587 1.00 96.69 108 LEU A C 1
ATOM 878 O O . LEU A 1 108 ? 21.452 6.847 -46.664 1.00 96.69 108 LEU A O 1
ATOM 882 N N . TYR A 1 109 ? 19.834 7.887 -45.501 1.00 97.44 109 TYR A N 1
ATOM 883 C CA . TYR A 1 109 ? 19.187 8.500 -46.665 1.00 97.44 109 TYR A CA 1
ATOM 884 C C . TYR A 1 109 ? 20.141 9.422 -47.443 1.00 97.44 109 TYR A C 1
ATOM 886 O O . TYR A 1 109 ? 20.242 9.314 -48.663 1.00 97.44 109 TYR A O 1
ATOM 894 N N . GLN A 1 110 ? 20.873 10.303 -46.750 1.00 97.31 110 GLN A N 1
ATOM 895 C CA . GLN A 1 110 ? 21.842 11.219 -47.372 1.00 97.31 110 GLN A CA 1
ATOM 896 C C . GLN A 1 110 ? 23.005 10.483 -48.050 1.00 97.31 110 GLN A C 1
ATOM 898 O O . GLN A 1 110 ? 23.499 10.950 -49.074 1.00 97.31 110 GLN A O 1
ATOM 903 N N . GLN A 1 111 ? 23.410 9.330 -47.514 1.00 95.12 111 GLN A N 1
ATOM 904 C CA . GLN A 1 111 ? 24.464 8.483 -48.078 1.00 95.12 111 GLN A CA 1
ATOM 905 C C . GLN A 1 111 ? 23.959 7.540 -49.193 1.00 95.12 111 GLN A C 1
ATOM 907 O O . GLN A 1 111 ? 24.749 6.794 -49.767 1.00 95.12 111 GLN A O 1
ATOM 912 N N . GLY A 1 112 ? 22.658 7.552 -49.512 1.00 95.06 112 GLY A N 1
ATOM 913 C CA . GLY A 1 112 ? 22.045 6.659 -50.506 1.00 95.06 112 GLY A CA 1
ATOM 914 C C . GLY A 1 112 ? 21.796 5.225 -50.016 1.00 95.06 112 GLY A C 1
ATOM 915 O O . GLY A 1 112 ? 21.376 4.380 -50.799 1.00 95.06 112 GLY A O 1
ATOM 916 N N . LEU A 1 113 ? 22.004 4.947 -48.726 1.00 95.44 113 LEU A N 1
ATOM 917 C CA . LEU A 1 113 ? 21.796 3.644 -48.082 1.00 95.44 113 LEU A CA 1
ATOM 918 C C . LEU A 1 113 ? 20.341 3.488 -47.605 1.00 95.44 113 LEU A C 1
ATOM 920 O O . LEU A 1 113 ? 20.078 3.144 -46.453 1.00 95.44 113 LEU A O 1
ATOM 924 N N . THR A 1 114 ? 19.374 3.794 -48.471 1.00 94.94 114 THR A N 1
ATOM 925 C CA . THR A 1 114 ? 17.949 3.850 -48.100 1.00 94.94 114 THR A CA 1
ATOM 926 C C . THR A 1 114 ? 17.370 2.497 -47.697 1.00 94.94 114 THR A C 1
ATOM 928 O O . THR A 1 114 ? 16.501 2.449 -46.831 1.00 94.94 114 THR A O 1
ATOM 931 N N . GLU A 1 115 ? 17.877 1.401 -48.260 1.00 94.06 115 GLU A N 1
ATOM 932 C CA . GLU A 1 115 ? 17.442 0.035 -47.936 1.00 94.06 115 GLU A CA 1
ATOM 933 C C . GLU A 1 115 ? 17.751 -0.342 -46.473 1.00 94.06 115 GLU A C 1
ATOM 935 O O . GLU A 1 115 ? 16.944 -1.007 -45.826 1.00 94.06 115 GLU A O 1
ATOM 940 N N . LEU A 1 116 ? 18.845 0.184 -45.903 1.00 94.88 116 LEU A N 1
ATOM 941 C CA . LEU A 1 116 ? 19.234 -0.032 -44.501 1.00 94.88 116 LEU A CA 1
ATOM 942 C C . LEU A 1 116 ? 18.337 0.688 -43.481 1.00 94.88 116 LEU A C 1
ATOM 944 O O . LEU A 1 116 ? 18.396 0.367 -42.296 1.00 94.88 116 LEU A O 1
ATOM 948 N N . ILE A 1 117 ? 17.527 1.673 -43.888 1.00 94.00 117 ILE A N 1
ATOM 949 C CA . ILE A 1 117 ? 16.742 2.501 -42.949 1.00 94.00 117 ILE A CA 1
ATOM 950 C C . ILE A 1 117 ? 15.738 1.654 -42.150 1.00 94.00 117 ILE A C 1
ATOM 952 O O . ILE A 1 117 ? 15.413 1.989 -41.011 1.00 94.00 117 ILE A O 1
ATOM 956 N N . HIS A 1 118 ? 15.265 0.551 -42.734 1.00 93.62 118 HIS A N 1
ATOM 957 C CA . HIS A 1 118 ? 14.311 -0.368 -42.111 1.00 93.62 118 HIS A CA 1
ATOM 958 C C . HIS A 1 118 ? 14.970 -1.594 -41.453 1.00 93.62 118 HIS A C 1
ATOM 960 O O . HIS A 1 118 ? 14.295 -2.323 -40.726 1.00 93.62 118 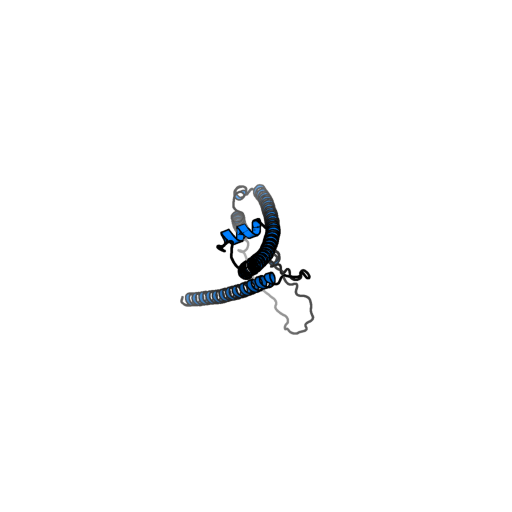HIS A O 1
ATOM 966 N N . SER A 1 119 ? 16.273 -1.803 -41.669 1.00 94.38 119 SER A N 1
ATOM 967 C CA . SER A 1 119 ? 17.076 -2.833 -41.003 1.00 94.38 119 SER A CA 1
ATOM 968 C C . SER A 1 119 ? 17.238 -2.545 -39.510 1.00 94.38 119 SER A C 1
ATOM 970 O O . SER A 1 119 ? 17.201 -1.392 -39.071 1.00 94.38 119 SER A O 1
ATOM 972 N N . SER A 1 120 ? 17.480 -3.585 -38.711 1.00 94.31 120 SER A N 1
ATOM 973 C CA . SER A 1 120 ? 17.750 -3.408 -37.275 1.00 94.31 120 SER A CA 1
ATOM 974 C C . SER A 1 120 ? 19.076 -2.659 -37.029 1.00 94.31 120 SER A C 1
ATOM 976 O O . SER A 1 120 ? 19.996 -2.781 -37.837 1.00 94.31 120 SER A O 1
ATOM 978 N N . PRO A 1 121 ? 19.268 -1.935 -35.905 1.00 94.31 121 PRO A N 1
ATOM 979 C CA . PRO A 1 121 ? 20.531 -1.233 -35.641 1.00 94.31 121 PRO A CA 1
ATOM 980 C C . PRO A 1 121 ? 21.768 -2.148 -35.669 1.00 94.31 121 PRO A C 1
ATOM 982 O O . PRO A 1 121 ? 22.832 -1.744 -36.131 1.00 94.31 121 PRO A O 1
ATOM 985 N N . SER A 1 122 ? 21.634 -3.402 -35.225 1.00 96.12 122 SER A N 1
ATOM 986 C CA . SER A 1 122 ? 22.707 -4.404 -35.284 1.00 96.12 122 SER A CA 1
ATOM 987 C C . SER A 1 122 ? 23.053 -4.821 -36.716 1.00 96.12 122 SER A C 1
ATOM 989 O O . SER A 1 122 ? 24.222 -5.025 -37.028 1.00 96.12 122 SER A O 1
ATOM 991 N N . GLU A 1 123 ? 22.054 -4.921 -37.589 1.00 96.06 123 GLU A N 1
ATOM 992 C CA . GLU A 1 123 ? 22.195 -5.252 -39.010 1.00 96.06 123 GLU A CA 1
ATOM 993 C C . GLU A 1 123 ? 22.775 -4.075 -39.808 1.00 96.06 123 GLU A C 1
ATOM 995 O O . GLU A 1 123 ? 23.703 -4.273 -40.589 1.00 96.06 123 GLU A O 1
ATOM 1000 N N . GLN A 1 124 ? 22.325 -2.844 -39.530 1.00 96.25 124 GLN A N 1
ATOM 1001 C CA . GLN A 1 124 ? 22.925 -1.617 -40.068 1.00 96.25 124 GLN A CA 1
ATOM 1002 C C . GLN A 1 124 ? 24.422 -1.548 -39.724 1.00 96.25 124 GLN A C 1
ATOM 1004 O O . GLN A 1 124 ? 25.256 -1.319 -40.600 1.00 96.25 124 GLN A O 1
ATOM 1009 N N . VAL A 1 125 ? 24.785 -1.805 -38.460 1.00 96.62 125 VAL A N 1
ATOM 1010 C CA . VAL A 1 125 ? 26.189 -1.864 -38.022 1.00 96.62 125 VAL A CA 1
ATOM 1011 C C . VAL A 1 125 ? 26.945 -3.007 -38.705 1.00 96.62 125 VAL A C 1
ATOM 1013 O O . VAL A 1 125 ? 28.067 -2.788 -39.156 1.00 96.62 125 VAL A O 1
ATOM 1016 N N . ALA A 1 126 ? 26.359 -4.201 -38.824 1.00 97.25 126 ALA A N 1
ATOM 1017 C CA . ALA A 1 126 ? 27.001 -5.338 -39.485 1.00 97.25 126 ALA A CA 1
ATOM 1018 C C . ALA A 1 126 ? 27.310 -5.046 -40.964 1.00 97.25 126 ALA A C 1
ATOM 1020 O O . ALA A 1 126 ? 28.445 -5.249 -41.396 1.00 97.25 126 ALA A O 1
ATOM 1021 N N . TYR A 1 127 ? 26.347 -4.500 -41.711 1.00 96.69 127 TYR A N 1
ATOM 1022 C CA . TYR A 1 127 ? 26.535 -4.082 -43.101 1.00 96.69 127 TYR A CA 1
ATOM 1023 C C . TYR A 1 127 ? 27.649 -3.034 -43.227 1.00 96.69 127 TYR A C 1
ATOM 1025 O O . TYR A 1 127 ? 28.583 -3.211 -44.007 1.00 96.69 127 TYR A O 1
ATOM 1033 N N . LEU A 1 128 ? 27.610 -1.973 -42.410 1.00 95.88 128 LEU A N 1
ATOM 1034 C CA . LEU A 1 128 ? 28.618 -0.905 -42.436 1.00 95.88 128 LEU A CA 1
ATOM 1035 C C . LEU A 1 128 ? 30.027 -1.403 -42.065 1.00 95.88 128 LEU A C 1
ATOM 1037 O O . LEU A 1 128 ? 31.017 -0.874 -42.571 1.00 95.88 128 LEU A O 1
ATOM 1041 N N . LEU A 1 129 ? 30.140 -2.417 -41.200 1.00 97.00 129 LEU A N 1
ATOM 1042 C CA . LEU A 1 129 ? 31.418 -3.053 -40.866 1.00 97.00 129 LEU A CA 1
ATOM 1043 C C . LEU A 1 129 ? 31.968 -3.899 -42.023 1.00 97.00 129 LEU A C 1
ATOM 1045 O O . LEU A 1 129 ? 33.170 -3.827 -42.282 1.00 97.00 129 LEU A O 1
ATOM 1049 N N . VAL A 1 130 ? 31.113 -4.656 -42.719 1.00 96.31 130 VAL A N 1
ATOM 1050 C CA . VAL A 1 130 ? 31.496 -5.446 -43.905 1.00 96.31 130 VAL A CA 1
ATOM 1051 C C . VAL A 1 130 ? 31.926 -4.526 -45.047 1.00 96.31 130 VAL A C 1
ATOM 1053 O O . VAL A 1 130 ? 33.038 -4.668 -45.550 1.00 96.31 130 VAL A O 1
ATOM 1056 N N . GLU A 1 131 ? 31.112 -3.524 -45.383 1.00 93.19 131 GLU A N 1
ATOM 1057 C CA . GLU A 1 131 ? 31.410 -2.544 -46.437 1.00 93.19 131 GLU A CA 1
ATOM 1058 C C . GLU A 1 131 ? 32.742 -1.823 -46.167 1.00 93.19 131 GLU A C 1
ATOM 1060 O O . GLU A 1 131 ? 33.607 -1.713 -47.039 1.00 93.19 131 GLU A O 1
ATOM 1065 N N . ARG A 1 132 ? 32.976 -1.406 -44.914 1.00 93.94 132 ARG A N 1
ATOM 1066 C CA . ARG A 1 132 ? 34.249 -0.798 -44.501 1.00 93.94 132 ARG A CA 1
ATOM 1067 C C . ARG A 1 132 ? 35.439 -1.748 -44.666 1.00 93.94 132 ARG A C 1
ATOM 1069 O O . ARG A 1 132 ? 36.523 -1.271 -44.997 1.00 93.94 132 ARG A O 1
ATOM 1076 N N . ALA A 1 133 ? 35.275 -3.048 -44.419 1.00 92.88 133 ALA A N 1
ATOM 1077 C CA . ALA A 1 133 ? 36.342 -4.026 -44.623 1.00 92.88 133 ALA A CA 1
ATOM 1078 C C . ALA A 1 133 ? 36.682 -4.166 -46.116 1.00 92.88 133 ALA A C 1
ATOM 1080 O O . ALA A 1 133 ? 37.843 -3.997 -46.483 1.00 92.88 133 ALA A O 1
ATOM 1081 N N . SER A 1 134 ? 35.681 -4.337 -46.984 1.00 92.50 134 SER A N 1
ATOM 1082 C CA . SER A 1 134 ? 35.880 -4.428 -48.439 1.00 92.50 134 SER A CA 1
ATOM 1083 C C . SER A 1 134 ? 36.513 -3.161 -49.038 1.00 92.50 134 SER A C 1
ATOM 1085 O O . SER A 1 134 ? 37.423 -3.241 -49.868 1.00 92.50 134 SER A O 1
ATOM 1087 N N . LEU A 1 135 ? 36.115 -1.971 -48.577 1.00 90.75 135 LEU A N 1
ATOM 1088 C CA . LEU A 1 135 ? 36.751 -0.710 -48.981 1.00 90.75 135 LEU A CA 1
ATOM 1089 C C . LEU A 1 135 ? 38.213 -0.603 -48.506 1.00 90.75 135 LEU A C 1
ATOM 1091 O O . LEU A 1 135 ? 39.065 -0.088 -49.230 1.00 90.75 135 LEU A O 1
ATOM 1095 N N . LEU A 1 136 ? 38.543 -1.115 -47.316 1.00 89.88 136 LEU A N 1
ATOM 1096 C CA . LEU A 1 136 ? 39.928 -1.153 -46.834 1.00 89.88 136 LEU A CA 1
ATOM 1097 C C . LEU A 1 136 ? 40.788 -2.159 -47.610 1.00 89.88 136 LEU A C 1
ATOM 1099 O O . LEU A 1 136 ? 41.942 -1.849 -47.902 1.00 89.88 136 LEU A O 1
ATOM 1103 N N . GLU A 1 137 ? 40.240 -3.316 -47.983 1.00 85.94 137 GLU A N 1
ATOM 1104 C CA . GLU A 1 137 ? 40.921 -4.324 -48.807 1.00 85.94 137 GLU A CA 1
ATOM 1105 C C . GLU A 1 137 ? 41.235 -3.790 -50.211 1.00 85.94 137 GLU A C 1
ATOM 1107 O O . GLU A 1 137 ? 42.374 -3.895 -50.667 1.00 85.94 137 GLU A O 1
ATOM 1112 N N . THR A 1 138 ? 40.278 -3.119 -50.865 1.00 76.62 138 THR A N 1
ATOM 1113 C CA . THR A 1 138 ? 40.513 -2.468 -52.173 1.00 76.62 138 THR A CA 1
ATOM 1114 C C . THR A 1 138 ? 41.489 -1.288 -52.097 1.00 76.62 138 THR A C 1
ATOM 1116 O O . THR A 1 138 ? 42.168 -0.987 -53.077 1.00 76.62 138 THR A O 1
ATOM 1119 N N . SER A 1 139 ? 41.628 -0.653 -50.929 1.00 70.06 139 SER A N 1
ATOM 1120 C CA . SER A 1 139 ? 42.653 0.365 -50.669 1.00 70.06 139 SER A CA 1
ATOM 1121 C C . SER A 1 139 ? 44.043 -0.224 -50.365 1.00 70.06 139 SER A C 1
ATOM 1123 O O . SER A 1 139 ? 45.029 0.513 -50.442 1.00 70.06 139 SER A O 1
ATOM 1125 N N . GLN A 1 140 ? 44.150 -1.509 -50.002 1.00 59.72 140 GLN A N 1
ATOM 1126 C CA . GLN A 1 140 ? 45.394 -2.178 -49.582 1.00 59.72 140 GLN A CA 1
ATOM 1127 C C . GLN A 1 140 ? 46.006 -3.114 -50.645 1.00 59.72 140 GLN A C 1
ATOM 1129 O O . GLN A 1 140 ? 46.656 -4.106 -50.317 1.00 59.72 140 GLN A O 1
ATOM 1134 N N . GLY A 1 141 ? 45.930 -2.760 -51.932 1.00 52.75 141 GLY A N 1
ATOM 1135 C CA . GLY A 1 141 ? 46.838 -3.338 -52.931 1.00 52.75 141 GLY A CA 1
ATOM 1136 C C . GLY A 1 141 ? 46.578 -2.904 -54.378 1.00 52.75 141 GLY A C 1
ATOM 1137 O O . GLY A 1 141 ? 45.439 -2.590 -54.706 1.00 52.75 141 GLY A O 1
ATOM 1138 N N . PRO A 1 142 ? 47.600 -2.901 -55.267 1.00 49.81 142 PRO A N 1
ATOM 1139 C CA . PRO A 1 142 ? 48.946 -3.450 -55.086 1.00 49.81 142 PRO A CA 1
ATOM 1140 C C . PRO A 1 142 ? 50.065 -2.391 -55.206 1.00 49.81 142 PRO A C 1
ATOM 1142 O O . PRO A 1 142 ? 50.404 -1.946 -56.300 1.00 49.81 142 PRO A O 1
ATOM 1145 N N . SER A 1 143 ? 50.721 -2.050 -54.094 1.00 45.62 143 SER A N 1
ATOM 1146 C CA . SER A 1 143 ? 51.912 -1.173 -54.071 1.00 45.62 143 SER A CA 1
ATOM 1147 C C . SER A 1 143 ? 53.176 -1.836 -53.494 1.00 45.62 143 SER A C 1
ATOM 1149 O O . SER A 1 143 ? 54.198 -1.177 -53.348 1.00 45.62 143 SER A O 1
ATOM 1151 N N . ASN A 1 144 ? 53.139 -3.150 -53.229 1.00 48.81 144 ASN A N 1
ATOM 1152 C CA . ASN A 1 144 ? 54.236 -3.927 -52.624 1.00 48.81 144 ASN A CA 1
ATOM 1153 C C . ASN A 1 144 ? 54.730 -5.097 -53.506 1.00 48.81 144 ASN A C 1
ATOM 1155 O O . ASN A 1 144 ? 55.048 -6.172 -53.005 1.00 48.81 144 ASN A O 1
ATOM 1159 N N . LEU A 1 145 ? 54.804 -4.902 -54.829 1.00 46.59 145 LEU A N 1
ATOM 1160 C CA . LEU A 1 145 ? 55.387 -5.877 -55.768 1.00 46.59 145 LEU A CA 1
ATOM 1161 C C . LEU A 1 145 ? 56.334 -5.223 -56.791 1.00 46.59 145 LEU A C 1
ATOM 1163 O O . LEU A 1 145 ? 56.199 -5.440 -57.990 1.00 46.59 145 LEU A O 1
ATOM 1167 N N . MET A 1 146 ? 57.325 -4.449 -56.329 1.00 41.00 146 MET A N 1
ATOM 1168 C CA . MET A 1 146 ? 58.512 -4.122 -57.138 1.00 41.00 146 MET A CA 1
ATOM 1169 C C . MET A 1 146 ? 59.710 -3.668 -56.279 1.00 41.00 146 MET A C 1
ATOM 1171 O O . MET A 1 146 ? 59.636 -2.651 -55.603 1.00 41.00 146 MET A O 1
ATOM 1175 N N . GLY A 1 147 ? 60.848 -4.365 -56.400 1.00 35.25 147 GLY A N 1
ATOM 1176 C CA . GLY A 1 147 ? 62.169 -3.714 -56.352 1.00 35.25 147 GLY A CA 1
ATOM 1177 C C . GLY A 1 147 ? 62.925 -3.561 -55.016 1.00 35.25 147 GLY A C 1
ATOM 1178 O O . GLY A 1 147 ? 63.111 -2.453 -54.544 1.00 35.25 147 GLY A O 1
ATOM 1179 N N . ASN A 1 148 ? 63.542 -4.654 -54.550 1.00 32.84 148 ASN A N 1
ATOM 1180 C CA . ASN A 1 148 ? 65.007 -4.751 -54.360 1.00 32.84 148 ASN A CA 1
ATOM 1181 C C . ASN A 1 148 ? 65.783 -3.782 -53.405 1.00 32.84 148 ASN A C 1
ATOM 1183 O O . ASN A 1 148 ? 66.111 -2.665 -53.788 1.00 32.84 148 ASN A O 1
ATOM 1187 N N . GLY A 1 149 ? 66.329 -4.323 -52.298 1.00 34.69 149 GLY A N 1
ATOM 1188 C CA . GLY A 1 149 ? 67.750 -4.110 -51.925 1.00 34.69 149 GLY A CA 1
ATOM 1189 C C . GLY A 1 149 ? 68.155 -3.181 -50.749 1.00 34.69 149 GLY A C 1
ATOM 1190 O O . GLY A 1 149 ? 68.119 -1.966 -50.869 1.00 34.69 149 GLY A O 1
ATOM 1191 N N . ASN A 1 150 ? 68.770 -3.796 -49.721 1.00 30.97 150 ASN A N 1
ATOM 1192 C CA . ASN A 1 150 ? 69.881 -3.303 -48.863 1.00 30.97 150 ASN A CA 1
ATOM 1193 C C . ASN A 1 150 ? 69.675 -2.247 -47.724 1.00 30.97 150 ASN A C 1
ATOM 1195 O O . ASN A 1 150 ? 69.722 -1.055 -47.984 1.00 30.97 150 ASN A O 1
ATOM 1199 N N . ILE A 1 151 ? 69.609 -2.733 -46.456 1.00 35.12 151 ILE A N 1
ATOM 1200 C CA . ILE A 1 151 ? 70.560 -2.544 -45.296 1.00 35.12 151 ILE A CA 1
ATOM 1201 C C . ILE A 1 151 ? 71.071 -1.105 -44.928 1.00 35.12 151 ILE A C 1
ATOM 1203 O O . ILE A 1 151 ? 71.402 -0.381 -45.861 1.00 35.12 151 ILE A O 1
ATOM 1207 N N . PRO A 1 152 ? 71.327 -0.690 -43.639 1.00 46.84 152 PRO A N 1
ATOM 1208 C CA . PRO A 1 152 ? 71.199 -1.344 -42.305 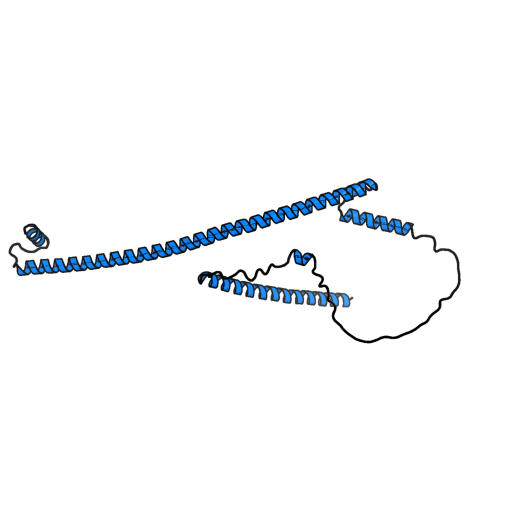1.00 46.84 152 PRO A CA 1
ATOM 1209 C C . PRO A 1 152 ? 70.446 -0.542 -41.190 1.00 46.84 152 PRO A C 1
ATOM 1211 O O . PRO A 1 152 ? 70.130 0.637 -41.327 1.00 46.84 152 PRO A O 1
ATOM 1214 N N . SER A 1 153 ? 70.279 -1.169 -40.013 1.00 41.12 153 SER A N 1
ATOM 1215 C CA . SER A 1 153 ? 69.978 -0.533 -38.706 1.00 41.12 153 SER A CA 1
ATOM 1216 C C . SER A 1 153 ? 71.188 0.176 -38.056 1.00 41.12 153 SER A C 1
ATOM 1218 O O . SER A 1 153 ? 72.331 -0.104 -38.417 1.00 41.12 153 SER A O 1
ATOM 1220 N N . PRO A 1 154 ? 70.962 0.946 -36.970 1.00 43.44 154 PRO A N 1
ATOM 1221 C CA . PRO A 1 154 ? 71.884 0.962 -35.825 1.00 43.44 154 PRO A CA 1
ATOM 1222 C C . PRO A 1 154 ? 71.212 0.607 -34.474 1.00 43.44 154 PRO A C 1
ATOM 1224 O O . PRO A 1 154 ? 69.991 0.637 -34.336 1.00 43.44 154 PRO A O 1
ATOM 1227 N N . LEU A 1 155 ? 72.036 0.250 -33.479 1.00 38.09 155 LEU A N 1
ATOM 1228 C CA . LEU A 1 155 ? 71.679 -0.321 -32.165 1.00 38.09 155 LEU A CA 1
ATOM 1229 C C . LEU A 1 155 ? 72.420 0.411 -31.021 1.00 38.09 155 LEU A C 1
ATOM 1231 O O . LEU A 1 155 ? 73.557 0.830 -31.218 1.00 38.09 155 LEU A O 1
ATOM 1235 N N . GLY A 1 156 ? 71.823 0.455 -29.819 1.00 30.98 156 GLY A N 1
ATOM 1236 C CA . GLY A 1 156 ? 72.427 0.958 -28.563 1.00 30.98 156 GLY A CA 1
ATOM 1237 C C . GLY A 1 156 ? 72.030 2.408 -28.243 1.00 30.98 156 GLY A C 1
ATOM 1238 O O . GLY A 1 156 ? 71.875 3.209 -29.156 1.00 30.98 156 GLY A O 1
ATOM 1239 N N . THR A 1 157 ? 71.819 2.841 -26.993 1.00 31.14 157 THR A N 1
ATOM 1240 C CA . THR A 1 157 ? 72.092 2.261 -25.647 1.00 31.14 157 THR A CA 1
ATOM 1241 C C . THR A 1 157 ? 71.212 3.044 -24.620 1.00 31.14 157 THR A C 1
ATOM 1243 O O . THR A 1 157 ? 70.564 4.000 -25.033 1.00 31.14 157 THR A O 1
ATOM 1246 N N . GLU A 1 158 ? 71.033 2.774 -23.316 1.00 28.64 158 GLU A N 1
ATOM 1247 C CA . GLU A 1 158 ? 71.715 1.972 -22.273 1.00 28.64 158 GLU A CA 1
ATOM 1248 C C . GLU A 1 158 ? 70.706 1.140 -21.414 1.00 28.64 158 GLU A C 1
ATOM 1250 O O . GLU A 1 158 ? 69.657 0.728 -21.903 1.00 28.64 158 GLU A O 1
ATOM 1255 N N . THR A 1 159 ? 71.028 0.844 -20.143 1.00 31.70 159 THR A N 1
ATOM 1256 C CA . THR A 1 159 ? 70.209 0.154 -19.118 1.00 31.70 159 THR A CA 1
ATOM 1257 C C . THR A 1 159 ? 70.447 0.831 -17.736 1.00 31.70 159 THR A C 1
ATOM 1259 O O . THR A 1 159 ? 71.262 1.742 -17.673 1.00 31.70 159 THR A O 1
ATOM 1262 N N . ARG A 1 160 ? 69.839 0.529 -16.570 1.00 30.12 160 ARG A N 1
ATOM 1263 C CA . ARG A 1 160 ? 68.910 -0.527 -16.083 1.00 30.12 160 ARG A CA 1
ATOM 1264 C C . ARG A 1 160 ? 67.945 0.129 -15.017 1.00 30.12 160 ARG A C 1
ATOM 1266 O O . ARG A 1 160 ? 67.525 1.238 -15.330 1.00 30.12 160 ARG A O 1
ATOM 1273 N N . PRO A 1 161 ? 67.488 -0.430 -13.853 1.00 47.84 161 PRO A N 1
ATOM 1274 C CA . PRO A 1 161 ? 66.257 0.058 -13.175 1.00 47.84 161 PRO A CA 1
ATOM 1275 C C . PRO A 1 161 ? 66.371 0.328 -11.640 1.00 47.84 161 PRO A C 1
ATOM 1277 O O . PRO A 1 161 ? 67.463 0.272 -11.085 1.00 47.84 161 PRO A O 1
ATOM 1280 N N . LEU A 1 162 ? 65.210 0.479 -10.961 1.00 31.39 162 LEU A N 1
ATOM 1281 C CA . LEU A 1 162 ? 64.972 0.554 -9.490 1.00 31.39 162 LEU A CA 1
ATOM 1282 C C . LEU A 1 162 ? 65.500 1.838 -8.788 1.00 31.39 162 LEU A C 1
ATOM 1284 O O . LEU A 1 162 ? 66.608 2.268 -9.051 1.00 31.39 162 LEU A O 1
ATOM 1288 N N . ASN A 1 163 ? 64.816 2.504 -7.842 1.00 27.09 163 ASN A N 1
ATOM 1289 C CA . ASN A 1 163 ? 63.906 2.006 -6.800 1.00 27.09 163 ASN A CA 1
ATOM 1290 C C . ASN A 1 163 ? 63.138 3.154 -6.079 1.00 27.09 163 ASN A C 1
ATOM 1292 O O . ASN A 1 163 ? 63.645 4.262 -5.958 1.00 27.09 163 ASN A O 1
ATOM 1296 N N . THR A 1 164 ? 61.961 2.832 -5.525 1.00 36.62 164 THR A N 1
ATOM 1297 C CA . THR A 1 164 ? 61.312 3.403 -4.311 1.00 36.62 164 THR A CA 1
ATOM 1298 C C . THR A 1 164 ? 61.413 4.906 -3.951 1.00 36.62 164 THR A C 1
ATOM 1300 O O . THR A 1 164 ? 62.413 5.357 -3.400 1.00 36.62 164 THR A O 1
ATOM 1303 N N . SER A 1 165 ? 60.268 5.600 -3.938 1.00 27.33 165 SER A N 1
ATOM 1304 C CA . SER A 1 165 ? 59.664 6.109 -2.681 1.00 27.33 165 SER A CA 1
ATOM 1305 C C . SER A 1 165 ? 58.186 6.476 -2.897 1.00 27.33 165 SER A C 1
ATOM 1307 O O . SER A 1 165 ? 57.782 6.833 -4.001 1.00 27.33 165 SER A O 1
ATOM 1309 N N . ALA A 1 166 ? 57.354 6.315 -1.866 1.00 32.06 166 ALA A N 1
ATOM 1310 C CA . ALA A 1 166 ? 55.904 6.478 -1.955 1.00 32.06 166 ALA A CA 1
ATOM 1311 C C . ALA A 1 166 ? 55.430 7.730 -1.211 1.00 32.06 166 ALA A C 1
ATOM 1313 O O . ALA A 1 166 ? 55.656 7.812 -0.008 1.00 32.06 166 ALA A O 1
ATOM 1314 N N . HIS A 1 167 ? 54.661 8.609 -1.867 1.00 37.47 167 HIS A N 1
ATOM 1315 C CA . HIS A 1 167 ? 53.788 9.581 -1.193 1.00 37.47 167 HIS A CA 1
ATOM 1316 C C . HIS A 1 167 ? 52.460 9.784 -1.957 1.00 37.47 167 HIS A C 1
ATOM 1318 O O . HIS A 1 167 ? 52.427 10.345 -3.043 1.00 37.47 167 HIS A O 1
ATOM 1324 N N . GLN A 1 168 ? 51.383 9.272 -1.350 1.00 34.34 168 GLN A N 1
ATOM 1325 C CA . GLN A 1 168 ? 49.980 9.736 -1.342 1.00 34.34 168 GLN A CA 1
ATOM 1326 C C . GLN A 1 168 ? 49.463 10.645 -2.487 1.00 34.34 168 GLN A C 1
ATOM 1328 O O . GLN A 1 168 ? 49.872 11.793 -2.620 1.00 34.34 168 GLN A O 1
ATOM 1333 N N . GLY A 1 169 ? 48.420 10.191 -3.204 1.00 27.22 169 GLY A N 1
ATOM 1334 C CA . GLY A 1 169 ? 47.759 10.995 -4.246 1.00 27.22 169 GLY A CA 1
ATOM 1335 C C . GLY A 1 169 ? 46.457 10.422 -4.829 1.00 27.22 169 GLY A C 1
ATOM 1336 O O . GLY A 1 169 ? 46.369 10.226 -6.032 1.00 27.22 169 GLY A O 1
ATOM 1337 N N . ALA A 1 170 ? 45.453 10.157 -3.983 1.00 27.88 170 ALA A N 1
ATOM 1338 C CA . ALA A 1 170 ? 44.036 9.946 -4.344 1.00 27.88 170 ALA A CA 1
ATOM 1339 C C . ALA A 1 170 ? 43.711 9.058 -5.575 1.00 27.88 170 ALA A C 1
ATOM 1341 O O . ALA A 1 170 ? 43.428 9.541 -6.674 1.00 27.88 170 ALA A O 1
ATOM 1342 N N . THR A 1 171 ? 43.561 7.748 -5.350 1.00 33.56 171 THR A N 1
ATOM 1343 C CA . THR A 1 171 ? 42.854 6.852 -6.280 1.00 33.56 171 THR A CA 1
ATOM 1344 C C . THR A 1 171 ? 41.403 7.310 -6.469 1.00 33.56 171 THR A C 1
ATOM 1346 O O . THR A 1 171 ? 40.559 7.091 -5.594 1.00 33.56 171 THR A O 1
ATOM 1349 N N . ARG A 1 172 ? 41.079 7.920 -7.617 1.00 37.34 172 ARG A N 1
ATOM 1350 C CA . ARG A 1 172 ? 39.686 8.197 -8.003 1.00 37.34 172 ARG A CA 1
ATOM 1351 C C . ARG A 1 172 ? 38.958 6.877 -8.253 1.00 37.34 172 ARG A C 1
ATOM 1353 O O . ARG A 1 172 ? 39.062 6.292 -9.325 1.00 37.34 172 ARG A O 1
ATOM 1360 N N . HIS A 1 173 ? 38.232 6.419 -7.237 1.00 41.31 173 HIS A N 1
ATOM 1361 C CA . HIS A 1 173 ? 37.395 5.227 -7.295 1.00 41.31 173 HIS A CA 1
ATOM 1362 C C . HIS A 1 173 ? 36.373 5.352 -8.435 1.00 41.31 173 HIS A C 1
ATOM 1364 O O . HIS A 1 173 ? 35.506 6.229 -8.416 1.00 41.31 173 HIS A O 1
ATOM 1370 N N . SER A 1 174 ? 36.484 4.465 -9.423 1.00 42.78 174 SER A N 1
ATOM 1371 C CA . SER A 1 174 ? 35.575 4.335 -10.559 1.00 42.78 174 SER A CA 1
ATOM 1372 C C . SER A 1 174 ? 34.205 3.822 -10.101 1.00 42.78 174 SER A C 1
ATOM 1374 O O . SER A 1 174 ? 33.874 2.641 -10.195 1.00 42.78 174 SER A O 1
ATOM 1376 N N . GLN A 1 175 ? 33.381 4.742 -9.598 1.00 52.09 175 GLN A N 1
ATOM 1377 C CA . GLN A 1 175 ? 31.954 4.522 -9.374 1.00 52.09 175 GLN A CA 1
ATOM 1378 C C . GLN A 1 175 ? 31.283 4.247 -10.728 1.00 52.09 175 GLN A C 1
ATOM 1380 O O . GLN A 1 175 ? 31.014 5.166 -11.500 1.00 52.09 175 GLN A O 1
ATOM 1385 N N . SER A 1 176 ? 31.051 2.964 -11.023 1.00 51.59 176 SER A N 1
ATOM 1386 C CA . SER A 1 176 ? 30.318 2.514 -12.211 1.00 51.59 176 SER A CA 1
ATOM 1387 C C . SER A 1 176 ? 28.978 3.260 -12.337 1.00 51.59 176 SER A C 1
ATOM 1389 O O . SER A 1 176 ? 28.250 3.320 -11.342 1.00 51.59 176 SER A O 1
ATOM 1391 N N . PRO A 1 177 ? 28.595 3.767 -13.529 1.00 56.44 177 PRO A N 1
ATOM 1392 C CA . PRO A 1 177 ? 27.293 4.408 -13.743 1.00 56.44 177 PRO A CA 1
ATOM 1393 C C . PRO A 1 177 ? 26.113 3.548 -13.265 1.00 56.44 177 PRO A C 1
ATOM 1395 O O . PRO A 1 177 ? 25.151 4.062 -12.702 1.00 56.44 177 PRO A O 1
ATOM 1398 N N . TRP A 1 178 ? 26.244 2.226 -13.384 1.00 44.72 178 TRP A N 1
ATOM 1399 C CA . TRP A 1 178 ? 25.252 1.235 -12.970 1.00 44.72 178 TRP A CA 1
ATOM 1400 C C . TRP A 1 178 ? 25.018 1.200 -11.448 1.00 44.72 178 TRP A C 1
ATOM 1402 O O . TRP A 1 178 ? 23.903 0.926 -11.010 1.00 44.72 178 TRP A O 1
ATOM 1412 N N . LYS A 1 179 ? 26.010 1.572 -10.619 1.00 57.28 179 LYS A N 1
ATOM 1413 C CA . LYS A 1 179 ? 25.823 1.695 -9.157 1.00 57.28 179 LYS A CA 1
ATOM 1414 C C . LYS A 1 179 ? 24.901 2.850 -8.757 1.00 57.28 179 LYS A C 1
ATOM 1416 O O . LYS A 1 179 ? 24.384 2.831 -7.646 1.00 57.28 179 LYS A O 1
ATOM 1421 N N . ARG A 1 180 ? 24.672 3.837 -9.635 1.00 63.81 180 ARG A N 1
ATOM 1422 C CA . ARG A 1 180 ? 23.689 4.910 -9.396 1.00 63.81 180 ARG A CA 1
ATOM 1423 C C . ARG A 1 180 ? 22.250 4.491 -9.696 1.00 63.81 180 ARG A C 1
ATOM 1425 O O . ARG A 1 180 ? 21.347 5.149 -9.201 1.00 63.81 180 ARG A O 1
ATOM 1432 N N . LEU A 1 181 ? 22.048 3.441 -10.496 1.00 56.28 181 LEU A N 1
ATOM 1433 C CA . LEU A 1 181 ? 20.720 2.958 -10.895 1.00 56.28 181 LEU A CA 1
ATOM 1434 C C . LEU A 1 181 ? 20.182 1.874 -9.949 1.00 56.28 181 LEU A C 1
ATOM 1436 O O . LEU A 1 181 ? 18.982 1.803 -9.734 1.00 56.28 181 LEU A O 1
ATOM 1440 N N . PHE A 1 182 ? 21.067 1.079 -9.338 1.00 58.03 182 PHE A N 1
ATOM 1441 C CA . PHE A 1 182 ? 20.704 -0.028 -8.435 1.00 58.03 182 PHE A CA 1
ATOM 1442 C C . PHE A 1 182 ? 21.298 0.126 -7.021 1.00 58.03 182 PHE A C 1
ATOM 1444 O O . PHE A 1 182 ? 21.515 -0.849 -6.301 1.00 58.03 182 PHE A O 1
ATOM 1451 N N . GLY A 1 183 ? 21.634 1.358 -6.628 1.00 44.31 183 GLY A N 1
ATOM 1452 C CA . GLY A 1 183 ? 22.257 1.665 -5.341 1.00 44.31 183 GLY A CA 1
ATOM 1453 C C . GLY A 1 183 ? 21.273 1.552 -4.176 1.00 44.31 183 GLY A C 1
ATOM 1454 O O . GLY A 1 183 ? 20.507 2.479 -3.928 1.00 44.31 183 GLY A O 1
ATOM 1455 N N . LEU A 1 184 ? 21.340 0.436 -3.444 1.00 48.25 184 LEU A N 1
ATOM 1456 C CA . LEU A 1 184 ? 20.512 0.141 -2.271 1.00 48.25 184 LEU A CA 1
ATOM 1457 C C . LEU A 1 184 ? 20.547 1.288 -1.239 1.00 48.25 184 LEU A C 1
ATOM 1459 O O . LEU A 1 184 ? 21.571 1.558 -0.603 1.00 48.25 184 LEU A O 1
ATOM 1463 N N . HIS A 1 185 ? 19.415 1.963 -1.063 1.00 46.94 185 HIS A N 1
ATOM 1464 C CA . HIS A 1 185 ? 19.266 3.136 -0.204 1.00 46.94 185 HIS A CA 1
ATOM 1465 C C . HIS A 1 185 ? 19.212 2.738 1.280 1.00 46.94 185 HIS A C 1
ATOM 1467 O O . HIS A 1 185 ? 18.148 2.524 1.857 1.00 46.94 185 HIS A O 1
ATOM 1473 N N . LYS A 1 186 ? 20.379 2.690 1.942 1.00 51.75 186 LYS A N 1
ATOM 1474 C CA . LYS A 1 186 ? 20.464 2.636 3.414 1.00 51.75 186 LYS A CA 1
ATOM 1475 C C . LYS A 1 186 ? 20.038 3.972 4.039 1.00 51.75 186 LYS A C 1
ATOM 1477 O O . LYS A 1 186 ? 20.874 4.756 4.488 1.00 51.75 186 LYS A O 1
ATOM 1482 N N . ALA A 1 187 ? 18.730 4.203 4.113 1.00 40.88 187 ALA A N 1
ATOM 1483 C CA . ALA A 1 187 ? 18.123 5.280 4.890 1.00 40.88 187 ALA A CA 1
ATOM 1484 C C . ALA A 1 187 ? 18.129 4.941 6.395 1.00 40.88 187 ALA A C 1
ATOM 1486 O O . ALA A 1 187 ? 17.104 4.618 6.991 1.00 40.88 187 ALA A O 1
ATOM 1487 N N . ALA A 1 188 ? 19.305 4.999 7.023 1.00 50.03 188 ALA A N 1
ATOM 1488 C CA . ALA A 1 188 ? 19.429 4.944 8.477 1.00 50.03 188 ALA A CA 1
ATOM 1489 C C . ALA A 1 188 ? 19.471 6.365 9.068 1.00 50.03 188 ALA A C 1
ATOM 1491 O O . ALA A 1 188 ? 20.139 7.240 8.525 1.00 50.03 188 ALA A O 1
ATOM 1492 N N . GLN A 1 189 ? 18.836 6.544 10.234 1.00 52.28 189 GLN A N 1
ATOM 1493 C CA . GLN A 1 189 ? 18.765 7.779 11.041 1.00 52.28 189 GLN A CA 1
ATOM 1494 C C . GLN A 1 189 ? 17.706 8.831 10.645 1.00 52.28 189 GLN A C 1
ATOM 1496 O O . GLN A 1 189 ? 18.004 10.014 10.482 1.00 52.28 189 GLN A O 1
ATOM 1501 N N . SER A 1 190 ? 16.430 8.426 10.661 1.00 34.69 190 SER A N 1
ATOM 1502 C CA . SER A 1 190 ? 15.354 9.332 11.102 1.00 34.69 190 SER A CA 1
ATOM 1503 C C . SER A 1 190 ? 15.273 9.346 12.639 1.00 34.69 190 SER A C 1
ATOM 1505 O O . SER A 1 190 ? 15.594 8.355 13.298 1.00 34.69 190 SER A O 1
ATOM 1507 N N . LYS A 1 191 ? 14.913 10.490 13.229 1.00 53.66 191 LYS A N 1
ATOM 1508 C CA . LYS A 1 191 ? 15.091 10.773 14.663 1.00 53.66 191 LYS A CA 1
ATOM 1509 C C . LYS A 1 191 ? 13.877 10.360 15.503 1.00 53.66 191 LYS A C 1
ATOM 1511 O O . LYS A 1 191 ? 12.774 10.830 15.272 1.00 53.66 191 LYS A O 1
ATOM 1516 N N . HIS A 1 192 ? 14.143 9.603 16.566 1.00 46.81 192 HIS A N 1
ATOM 1517 C CA . HIS A 1 192 ? 13.399 9.607 17.834 1.00 46.81 192 HIS A CA 1
ATOM 1518 C C . HIS A 1 192 ? 11.854 9.513 17.775 1.00 46.81 192 HIS A C 1
ATOM 1520 O O . HIS A 1 192 ? 11.149 10.305 18.398 1.00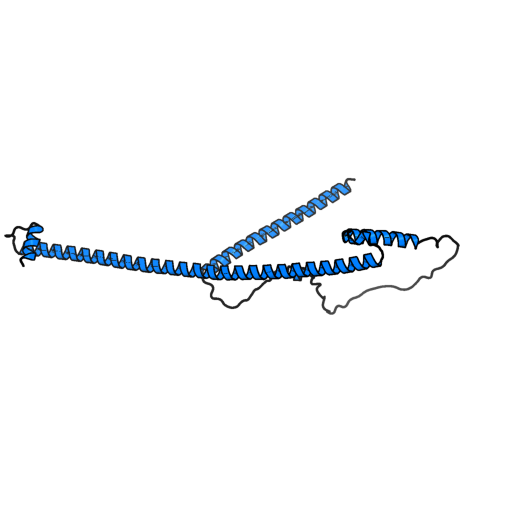 46.81 192 HIS A O 1
ATOM 1526 N N . THR A 1 193 ? 11.310 8.479 17.130 1.00 40.03 193 THR A N 1
ATOM 1527 C CA . THR A 1 193 ? 9.902 8.084 17.329 1.00 40.03 193 THR A CA 1
ATOM 1528 C C . THR A 1 193 ? 9.782 7.123 18.517 1.00 40.03 193 THR A C 1
ATOM 1530 O O . THR A 1 193 ? 10.528 6.147 18.615 1.00 40.03 193 THR A O 1
ATOM 1533 N N . PHE A 1 194 ? 8.835 7.366 19.428 1.00 49.59 194 PHE A N 1
ATOM 1534 C CA . PHE A 1 194 ? 8.489 6.418 20.494 1.00 49.59 194 PHE A CA 1
ATOM 1535 C C . PHE A 1 194 ? 7.757 5.208 19.885 1.00 49.59 194 PHE A C 1
ATOM 1537 O O . PHE A 1 194 ? 6.544 5.228 19.708 1.00 49.59 194 PHE A O 1
ATOM 1544 N N . ILE A 1 195 ? 8.505 4.160 19.529 1.00 47.81 195 ILE A N 1
ATOM 1545 C CA . ILE A 1 195 ? 7.948 2.928 18.947 1.00 47.81 195 ILE A CA 1
ATOM 1546 C C . ILE A 1 195 ? 7.193 2.129 20.033 1.00 47.81 195 ILE A C 1
ATOM 1548 O O . ILE A 1 195 ? 7.828 1.750 21.028 1.00 47.81 195 ILE A O 1
ATOM 1552 N N . PRO A 1 196 ? 5.888 1.823 19.859 1.00 50.41 196 PRO A N 1
ATOM 1553 C CA . PRO A 1 196 ? 5.134 0.948 20.760 1.00 50.41 196 PRO A CA 1
ATOM 1554 C C . PRO A 1 196 ? 5.752 -0.455 20.861 1.00 50.41 196 PRO A C 1
ATOM 1556 O O . PRO A 1 196 ? 6.338 -0.961 19.903 1.00 50.41 196 PRO A O 1
ATOM 1559 N N . ALA A 1 197 ? 5.606 -1.116 22.013 1.00 53.06 197 ALA A N 1
ATOM 1560 C CA . ALA A 1 197 ? 6.262 -2.404 22.282 1.00 53.06 197 ALA A CA 1
ATOM 1561 C C . ALA A 1 197 ? 5.902 -3.511 21.265 1.00 53.06 197 ALA A C 1
ATOM 1563 O O . ALA A 1 197 ? 6.756 -4.324 20.914 1.00 53.06 197 ALA A O 1
ATOM 1564 N N . GLU A 1 198 ? 4.676 -3.491 20.738 1.00 51.50 198 GLU A N 1
ATOM 1565 C CA . GLU A 1 198 ? 4.172 -4.426 19.722 1.00 51.50 198 GLU A CA 1
ATOM 1566 C C . GLU A 1 198 ? 4.948 -4.295 18.388 1.00 51.50 198 GLU A C 1
ATOM 1568 O O . GLU A 1 198 ? 5.367 -5.295 17.803 1.00 51.50 198 GLU A O 1
ATOM 1573 N N . ALA A 1 199 ? 5.272 -3.068 17.959 1.00 50.41 199 ALA A N 1
ATOM 1574 C CA . ALA A 1 199 ? 6.054 -2.820 16.743 1.00 50.41 199 ALA A CA 1
ATOM 1575 C C . ALA A 1 199 ? 7.539 -3.218 16.887 1.00 50.41 199 ALA A C 1
ATOM 1577 O O . ALA A 1 199 ? 8.170 -3.614 15.907 1.00 50.41 199 ALA A O 1
ATOM 1578 N N . ARG A 1 200 ? 8.095 -3.206 18.110 1.00 52.53 200 ARG A N 1
ATOM 1579 C CA . ARG A 1 200 ? 9.445 -3.748 18.380 1.00 52.53 200 ARG A CA 1
ATOM 1580 C C . ARG A 1 200 ? 9.504 -5.268 18.203 1.00 52.53 200 ARG A C 1
ATOM 1582 O O . ARG A 1 200 ? 10.521 -5.785 17.750 1.00 52.53 200 ARG A O 1
ATOM 1589 N N . HIS A 1 201 ? 8.420 -5.978 18.523 1.00 56.03 201 HIS A N 1
ATOM 1590 C CA . HIS A 1 201 ? 8.326 -7.427 18.319 1.00 56.03 201 HIS A CA 1
ATOM 1591 C C . HIS A 1 201 ? 8.271 -7.804 16.834 1.00 56.03 201 HIS A C 1
ATOM 1593 O O . HIS A 1 201 ? 8.954 -8.742 16.423 1.00 56.03 201 HIS A O 1
ATOM 1599 N N . LEU A 1 202 ? 7.516 -7.052 16.026 1.00 55.59 202 LEU A N 1
ATOM 1600 C CA . LEU A 1 202 ? 7.450 -7.254 14.574 1.00 55.59 202 LEU A CA 1
ATOM 1601 C C . LEU A 1 202 ? 8.786 -6.927 13.893 1.00 55.59 202 LEU A C 1
ATOM 1603 O O . LEU A 1 202 ? 9.281 -7.747 13.121 1.00 55.59 202 LEU A O 1
ATOM 1607 N N . ALA A 1 203 ? 9.425 -5.806 14.249 1.00 61.28 203 ALA A N 1
ATOM 1608 C CA . ALA A 1 203 ? 10.758 -5.456 13.753 1.00 61.28 203 ALA A CA 1
ATOM 1609 C C . ALA A 1 203 ? 11.796 -6.550 14.071 1.00 61.28 203 ALA A C 1
ATOM 1611 O O . ALA A 1 203 ? 12.488 -7.023 13.173 1.00 61.28 203 ALA A O 1
ATOM 1612 N N . GLY A 1 204 ? 11.834 -7.036 15.318 1.00 66.12 204 GLY A N 1
ATOM 1613 C CA . GLY A 1 204 ? 12.727 -8.128 15.721 1.00 66.12 204 GLY A CA 1
ATOM 1614 C C . GLY A 1 204 ? 12.376 -9.497 15.120 1.00 66.12 204 GLY A C 1
ATOM 1615 O O . GLY A 1 204 ? 13.216 -10.394 15.126 1.00 66.12 204 GLY A O 1
ATOM 1616 N N . SER A 1 205 ? 11.160 -9.696 14.602 1.00 72.75 205 SER A N 1
ATOM 1617 C CA . SER A 1 205 ? 10.813 -10.888 13.815 1.00 72.75 205 SER A CA 1
ATOM 1618 C C . SER A 1 205 ? 11.339 -10.768 12.385 1.00 72.75 205 SER A C 1
ATOM 1620 O O . SER A 1 205 ? 11.998 -11.683 11.894 1.00 72.75 205 SER A O 1
ATOM 1622 N N . LEU A 1 206 ? 11.111 -9.616 11.753 1.00 75.00 206 LEU A N 1
ATOM 1623 C CA . LEU A 1 206 ? 11.533 -9.332 10.383 1.00 75.00 206 LEU A CA 1
ATOM 1624 C C . LEU A 1 206 ? 13.065 -9.301 10.251 1.00 75.00 206 LEU A C 1
ATOM 1626 O O . LEU A 1 206 ? 13.612 -9.855 9.306 1.00 75.00 206 LEU A O 1
ATOM 1630 N N . GLU A 1 207 ? 13.780 -8.766 11.241 1.00 77.19 207 GLU A N 1
ATOM 1631 C CA . GLU A 1 207 ? 15.250 -8.766 11.278 1.00 77.19 207 GLU A CA 1
ATOM 1632 C C . GLU A 1 207 ? 15.844 -10.190 11.346 1.00 77.19 207 GLU A C 1
ATOM 1634 O O . GLU A 1 207 ? 16.828 -10.493 10.663 1.00 77.19 207 GLU A O 1
ATOM 1639 N N . ARG A 1 208 ? 15.211 -11.108 12.095 1.00 84.00 208 ARG A N 1
ATOM 1640 C CA . ARG A 1 208 ? 15.595 -12.536 12.126 1.00 84.00 208 ARG A CA 1
ATOM 1641 C C . ARG A 1 208 ? 15.300 -13.244 10.806 1.00 84.00 208 ARG A C 1
ATOM 1643 O O . ARG A 1 208 ? 16.062 -14.126 10.416 1.00 84.00 208 ARG A O 1
ATOM 1650 N N . GLU A 1 209 ? 14.207 -12.881 10.138 1.00 87.12 209 GLU A N 1
ATOM 1651 C CA . GLU A 1 209 ? 13.835 -13.410 8.824 1.00 87.12 209 GLU A CA 1
ATOM 1652 C C . GLU A 1 209 ? 14.833 -12.956 7.750 1.00 87.12 209 GLU A C 1
ATOM 1654 O O . GLU A 1 209 ? 15.394 -13.798 7.049 1.00 87.12 209 GLU A O 1
ATOM 1659 N N . CYS A 1 210 ? 15.166 -11.662 7.710 1.00 82.94 210 CYS A N 1
ATOM 1660 C CA . CYS A 1 210 ? 16.220 -11.114 6.854 1.00 82.94 210 CYS A CA 1
ATOM 1661 C C . CYS A 1 210 ? 17.572 -11.798 7.113 1.00 82.94 210 CYS A C 1
ATOM 1663 O O . CYS A 1 210 ? 18.196 -12.279 6.173 1.00 82.94 210 CYS A O 1
ATOM 1665 N N . SER A 1 211 ? 17.975 -11.961 8.379 1.00 88.25 211 SER A N 1
ATOM 1666 C CA . SER A 1 211 ? 19.222 -12.657 8.755 1.00 88.25 211 SER A CA 1
ATOM 1667 C C . SER A 1 211 ? 19.220 -14.163 8.435 1.00 88.25 211 SER A C 1
ATOM 1669 O O . SER A 1 211 ? 20.268 -14.816 8.471 1.00 88.25 211 SER A O 1
ATOM 1671 N N . ARG A 1 212 ? 18.047 -14.762 8.186 1.00 93.56 212 ARG A N 1
ATOM 1672 C CA . ARG A 1 212 ? 17.920 -16.140 7.690 1.00 93.56 212 ARG A CA 1
ATOM 1673 C C . ARG A 1 212 ? 18.097 -16.167 6.178 1.00 93.56 212 ARG A C 1
ATOM 1675 O O . ARG A 1 212 ? 18.975 -16.875 5.699 1.00 93.56 212 ARG A O 1
ATOM 1682 N N . LEU A 1 213 ? 17.346 -15.327 5.469 1.00 92.38 213 LEU A N 1
ATOM 1683 C CA . LEU A 1 213 ? 17.403 -15.200 4.013 1.00 92.38 213 LEU A CA 1
ATOM 1684 C C . LEU A 1 213 ? 18.787 -14.767 3.509 1.00 92.38 213 LEU A C 1
ATOM 1686 O O . LEU A 1 213 ? 19.239 -15.278 2.493 1.00 92.38 213 LEU A O 1
ATOM 1690 N N . GLU A 1 214 ? 19.490 -13.888 4.226 1.00 91.38 214 GLU A N 1
ATOM 1691 C CA . GLU A 1 214 ? 20.854 -13.461 3.885 1.00 91.38 214 GLU A CA 1
ATOM 1692 C C . GLU A 1 214 ? 21.847 -14.634 3.955 1.00 91.38 214 GLU A C 1
ATOM 1694 O O . GLU A 1 214 ? 22.592 -14.866 3.005 1.00 91.38 214 GLU A O 1
ATOM 1699 N N . ARG A 1 215 ? 21.783 -15.465 5.007 1.00 95.75 215 ARG A N 1
ATOM 1700 C CA . ARG A 1 215 ? 22.585 -16.701 5.092 1.00 95.75 215 ARG A CA 1
ATOM 1701 C C . ARG A 1 215 ? 22.222 -17.718 4.017 1.00 95.75 215 ARG A C 1
ATOM 1703 O O . ARG A 1 215 ? 23.125 -18.360 3.483 1.00 95.75 215 ARG A O 1
ATOM 1710 N N . ASP A 1 216 ? 20.937 -17.881 3.714 1.00 96.00 216 ASP A N 1
ATOM 1711 C CA . ASP A 1 216 ? 20.472 -18.824 2.694 1.00 96.00 216 ASP A CA 1
ATOM 1712 C C . ASP A 1 216 ? 20.920 -18.370 1.285 1.00 96.00 216 ASP A C 1
ATOM 1714 O O . ASP A 1 216 ? 21.356 -19.193 0.476 1.00 96.00 216 ASP A O 1
ATOM 1718 N N . LEU A 1 217 ? 20.915 -17.056 1.018 1.00 95.56 217 LEU A N 1
ATOM 1719 C CA . LEU A 1 217 ? 21.447 -16.436 -0.201 1.00 95.56 217 LEU A CA 1
ATOM 1720 C C . LEU A 1 217 ? 22.969 -16.609 -0.313 1.00 95.56 217 LEU A C 1
ATOM 1722 O O . LEU A 1 217 ? 23.467 -17.029 -1.359 1.00 95.56 217 LEU A O 1
ATOM 1726 N N . GLU A 1 218 ? 23.718 -16.313 0.751 1.00 96.06 218 GLU A N 1
ATOM 1727 C CA . GLU A 1 218 ? 25.166 -16.535 0.784 1.00 96.06 218 GLU A CA 1
ATOM 1728 C C . GLU A 1 218 ? 25.525 -18.009 0.559 1.00 96.06 218 GLU A C 1
ATOM 1730 O O . GLU A 1 218 ? 26.482 -18.319 -0.150 1.00 96.06 218 GLU A O 1
ATOM 1735 N N . GLU A 1 219 ? 24.768 -18.926 1.157 1.00 96.56 219 GLU A N 1
ATOM 1736 C CA . GLU A 1 219 ? 24.981 -20.363 1.020 1.00 96.56 219 GLU A CA 1
ATOM 1737 C C . GLU A 1 219 ? 24.656 -20.853 -0.395 1.00 96.56 219 GLU A C 1
ATOM 1739 O O . GLU A 1 219 ? 25.429 -21.621 -0.974 1.00 96.56 219 GLU A O 1
ATOM 1744 N N . GLY A 1 220 ? 23.576 -20.348 -0.997 1.00 96.12 220 GLY A N 1
ATOM 1745 C CA . GLY A 1 220 ? 23.278 -20.551 -2.415 1.00 96.12 220 GLY A CA 1
ATOM 1746 C C . GLY A 1 220 ? 24.401 -20.038 -3.320 1.00 96.12 220 GLY A C 1
ATOM 1747 O O . GLY A 1 220 ? 24.843 -20.754 -4.217 1.00 96.12 220 GLY A O 1
ATOM 1748 N N . SER A 1 221 ? 24.931 -18.845 -3.033 1.00 92.94 221 SER A N 1
ATOM 1749 C CA . SER A 1 221 ? 26.059 -18.241 -3.755 1.00 92.94 221 SER A CA 1
ATOM 1750 C C . SER A 1 221 ? 27.343 -19.076 -3.637 1.00 92.94 221 SER A C 1
ATOM 1752 O O . SER A 1 221 ? 27.978 -19.379 -4.650 1.00 92.94 221 SER A O 1
ATOM 1754 N N . ARG A 1 222 ? 27.690 -19.552 -2.429 1.00 96.94 222 ARG A N 1
ATOM 1755 C CA . ARG A 1 222 ? 28.827 -20.467 -2.204 1.00 96.94 222 ARG A CA 1
ATOM 1756 C C . ARG A 1 222 ? 28.681 -21.760 -3.007 1.00 96.94 222 ARG A C 1
ATOM 1758 O O . ARG A 1 222 ? 29.627 -22.169 -3.679 1.00 96.94 222 ARG A O 1
ATOM 1765 N N . ARG A 1 223 ? 27.502 -22.389 -2.984 1.00 97.62 223 ARG A N 1
ATOM 1766 C CA . ARG A 1 223 ? 27.227 -23.625 -3.742 1.00 97.62 223 ARG A CA 1
ATOM 1767 C C . ARG A 1 223 ? 27.293 -23.407 -5.249 1.00 97.62 223 ARG A C 1
ATOM 1769 O O . ARG A 1 223 ? 27.892 -24.225 -5.941 1.00 97.62 223 ARG A O 1
ATOM 1776 N N . LEU A 1 224 ? 26.747 -22.299 -5.745 1.00 97.62 224 LEU A N 1
ATOM 1777 C CA . LEU A 1 224 ? 26.809 -21.931 -7.158 1.00 97.62 224 LEU A CA 1
ATOM 1778 C C . LEU A 1 224 ? 28.256 -21.686 -7.616 1.00 97.62 224 LEU A C 1
ATOM 1780 O O . LEU A 1 224 ? 28.654 -22.167 -8.674 1.00 97.62 224 LEU A O 1
ATOM 1784 N N . ALA A 1 225 ? 29.074 -21.016 -6.799 1.00 96.69 225 ALA A N 1
ATOM 1785 C CA . ALA A 1 225 ? 30.497 -20.826 -7.076 1.00 96.69 225 ALA A CA 1
ATOM 1786 C C . ALA A 1 225 ? 31.269 -22.159 -7.116 1.00 96.69 225 ALA A C 1
ATOM 1788 O O . ALA A 1 225 ? 32.074 -22.368 -8.024 1.00 96.69 225 ALA A O 1
ATOM 1789 N N . MET A 1 226 ? 30.996 -23.085 -6.187 1.00 97.06 226 MET A N 1
ATOM 1790 C CA . MET A 1 226 ? 31.573 -24.437 -6.233 1.00 97.06 226 MET A CA 1
ATOM 1791 C C . MET A 1 226 ? 31.134 -25.201 -7.488 1.00 97.06 226 MET A C 1
ATOM 1793 O O . MET A 1 226 ? 31.984 -25.776 -8.161 1.00 97.06 226 MET A O 1
ATOM 1797 N N . ALA A 1 227 ? 29.850 -25.150 -7.853 1.00 97.31 227 ALA A N 1
ATOM 1798 C CA . ALA A 1 227 ? 29.339 -25.794 -9.062 1.00 97.31 227 ALA A CA 1
ATOM 1799 C C . ALA A 1 227 ? 29.984 -25.227 -10.338 1.00 97.31 227 ALA A C 1
ATOM 1801 O O . ALA A 1 227 ? 30.404 -25.991 -11.199 1.00 97.31 227 ALA A O 1
ATOM 1802 N N . HIS A 1 228 ? 30.147 -23.904 -10.449 1.00 97.19 228 HIS A N 1
ATOM 1803 C CA . HIS A 1 228 ? 30.855 -23.289 -11.578 1.00 97.19 228 HIS A CA 1
ATOM 1804 C C . HIS A 1 228 ? 32.338 -23.667 -11.644 1.00 97.19 228 HIS A C 1
ATOM 1806 O O . HIS A 1 228 ? 32.881 -23.795 -12.741 1.00 97.19 228 HIS A O 1
ATOM 1812 N N . ASN A 1 229 ? 33.002 -23.836 -10.499 1.00 96.31 229 ASN A N 1
ATOM 1813 C CA . ASN A 1 229 ? 34.392 -24.283 -10.464 1.00 96.31 229 ASN A CA 1
ATOM 1814 C C . ASN A 1 229 ? 34.526 -25.758 -10.853 1.00 96.31 229 ASN A C 1
ATOM 1816 O O . ASN A 1 229 ? 35.441 -26.090 -11.599 1.00 96.31 229 ASN A O 1
ATOM 1820 N N . GLU A 1 230 ? 33.600 -26.612 -10.418 1.00 96.50 230 GLU A N 1
ATOM 1821 C CA . GLU A 1 230 ? 33.586 -28.031 -10.780 1.00 96.50 230 GLU A CA 1
ATOM 1822 C C . GLU A 1 230 ? 33.224 -28.245 -12.255 1.00 96.50 230 GLU A C 1
ATOM 1824 O O . GLU A 1 230 ? 33.893 -29.015 -12.935 1.00 96.50 230 GLU A O 1
ATOM 1829 N N . ILE A 1 231 ? 32.245 -27.502 -12.790 1.00 95.62 231 ILE A N 1
ATOM 1830 C CA . ILE A 1 231 ? 31.946 -27.491 -14.232 1.00 95.62 231 ILE A CA 1
ATOM 1831 C C . ILE A 1 231 ? 33.195 -27.097 -15.021 1.00 95.62 231 ILE A C 1
ATOM 1833 O O . ILE A 1 231 ? 33.544 -27.791 -15.966 1.00 95.62 231 ILE A O 1
ATOM 1837 N N . ARG A 1 232 ? 33.902 -26.031 -14.617 1.00 94.50 232 ARG A N 1
ATOM 1838 C CA . ARG A 1 232 ? 35.138 -25.610 -15.293 1.00 94.50 232 ARG A CA 1
ATOM 1839 C C . ARG A 1 232 ? 36.214 -26.693 -15.234 1.00 94.50 232 ARG A C 1
ATOM 1841 O O . ARG A 1 232 ? 36.744 -27.044 -16.274 1.00 94.50 232 ARG A O 1
ATOM 1848 N N . ARG A 1 233 ? 36.460 -27.281 -14.058 1.00 96.56 233 ARG A N 1
ATOM 1849 C CA . ARG A 1 233 ? 37.421 -28.383 -13.876 1.00 96.56 233 ARG A CA 1
ATOM 1850 C C . ARG A 1 233 ? 37.109 -29.571 -14.794 1.00 96.56 233 ARG A C 1
ATOM 1852 O O . ARG A 1 233 ? 38.017 -30.113 -15.410 1.00 96.56 233 ARG A O 1
ATOM 1859 N N . LEU A 1 234 ? 35.836 -29.955 -14.898 1.00 96.38 234 LEU A N 1
ATOM 1860 C CA . LEU A 1 234 ? 35.382 -31.041 -15.772 1.00 96.38 234 LEU A CA 1
ATOM 1861 C C . LEU A 1 234 ? 35.486 -30.681 -17.264 1.00 96.38 234 LEU A C 1
ATOM 1863 O O . LEU A 1 234 ? 35.808 -31.553 -18.066 1.00 96.38 234 LEU A O 1
ATOM 1867 N N . THR A 1 235 ? 35.253 -29.419 -17.641 1.00 95.00 235 THR A N 1
ATOM 1868 C CA . THR A 1 235 ? 35.508 -28.927 -19.006 1.00 95.00 235 THR A CA 1
ATOM 1869 C C . THR A 1 235 ? 36.998 -28.982 -19.337 1.00 95.00 235 THR A C 1
ATOM 1871 O O . THR A 1 235 ? 37.359 -29.551 -20.363 1.00 95.00 235 THR A O 1
ATOM 1874 N N . ASP A 1 236 ? 37.861 -28.476 -18.452 1.00 94.88 236 ASP A N 1
ATOM 1875 C CA . ASP A 1 236 ? 39.318 -28.477 -18.629 1.00 94.88 236 ASP A CA 1
ATOM 1876 C C . ASP A 1 236 ? 39.862 -29.923 -18.747 1.00 94.88 236 ASP A C 1
ATOM 1878 O O . ASP A 1 236 ? 40.736 -30.205 -19.568 1.00 94.88 236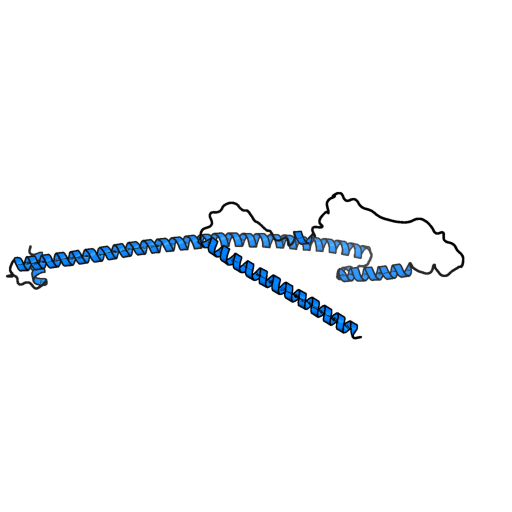 ASP A O 1
ATOM 1882 N N . GLU A 1 237 ? 39.314 -30.874 -17.976 1.00 94.75 237 GLU A N 1
ATOM 1883 C CA . GLU A 1 237 ? 39.638 -32.307 -18.090 1.00 94.75 237 GLU A CA 1
ATOM 1884 C C . GLU A 1 237 ? 39.149 -32.937 -19.402 1.00 94.75 237 GLU A C 1
ATOM 1886 O O . GLU A 1 237 ? 39.839 -33.795 -19.952 1.00 94.75 237 GLU A O 1
ATOM 1891 N N . LEU A 1 238 ? 37.994 -32.514 -19.927 1.00 92.94 238 LEU A N 1
ATOM 1892 C CA . LEU A 1 238 ? 37.456 -33.006 -21.198 1.00 92.94 238 LEU A CA 1
ATOM 1893 C C . LEU A 1 238 ? 38.238 -32.459 -22.406 1.00 92.94 238 LEU A C 1
ATOM 1895 O O . LEU A 1 238 ? 38.460 -33.190 -23.374 1.00 92.94 238 LEU A O 1
ATOM 1899 N N . GLU A 1 239 ? 38.684 -31.203 -22.340 1.00 89.81 239 GLU A N 1
ATOM 1900 C CA . GLU A 1 239 ? 39.561 -30.585 -23.344 1.00 89.81 239 GLU A CA 1
ATOM 1901 C C . GLU A 1 239 ? 40.976 -31.187 -23.315 1.00 89.81 239 GLU A C 1
ATOM 1903 O O . GLU A 1 239 ? 41.560 -31.409 -24.370 1.00 89.81 239 GLU A O 1
ATOM 1908 N N . SER A 1 240 ? 41.499 -31.538 -22.134 1.00 86.94 240 SER A N 1
ATOM 1909 C CA . SER A 1 240 ? 42.802 -32.211 -21.960 1.00 86.94 240 SER A CA 1
ATOM 1910 C C . SER A 1 240 ? 42.789 -33.715 -22.309 1.00 86.94 240 SER A C 1
ATOM 1912 O O . SER A 1 240 ? 43.837 -34.361 -22.357 1.00 86.94 240 SER A O 1
ATOM 1914 N N . ALA A 1 241 ? 41.610 -34.301 -22.542 1.00 77.25 241 ALA A N 1
ATOM 1915 C CA . ALA A 1 241 ? 41.441 -35.704 -22.933 1.00 77.25 241 ALA A CA 1
ATOM 1916 C C . ALA A 1 241 ? 41.432 -35.937 -24.463 1.00 77.25 241 ALA A C 1
ATOM 1918 O O . ALA A 1 241 ? 41.150 -37.058 -24.897 1.00 77.25 241 ALA A O 1
ATOM 1919 N N . HIS A 1 242 ? 41.726 -34.899 -25.257 1.00 51.66 242 HIS A N 1
ATOM 1920 C CA . HIS A 1 242 ? 41.791 -34.904 -26.725 1.00 51.66 242 HIS A CA 1
ATOM 1921 C C . HIS A 1 242 ? 43.191 -34.528 -27.244 1.00 51.66 242 HIS A C 1
ATOM 1923 O O . HIS A 1 242 ? 43.517 -34.990 -28.362 1.00 51.66 242 HIS A O 1
#

Radius of gyration: 48.29 Å; chains: 1; bounding box: 127×47×124 Å

Sequence (242 aa):
MEQIATWLQEEGLAPDSSKEAQLDLLWSALQHTRSHLNSVTWDLDTQRSQHSAEMAEVRKSLEQIRFFTDHKDVLVHEIQDENDLLKDQMQRLVSLQDSQISEVAKMLYQQGLTELIHSSPSEQVAYLLVERASLLETSQGPSNLMGNGNIPSPLGTETRPLNTSAHQGATRHSQSPWKRLFGLHKAAQSKHTFIPAEARHLAGSLERECSRLERDLEEGSRRLAMAHNEIRRLTDELESAH

pLDDT: mean 80.05, std 23.37, range [27.09, 98.81]

InterPro domains:
  IPR052825 Coiled-coil domain-containing protein Prefoldin subunit beta-like [PTHR34479] (1-242)

Secondary structure (DSSP, 8-state):
-HHHHHHHHHTT--TT--HHHHHHHHHHHHHHHHHHHHHHHHHHHHHHHHHHHHHHHHHHHHHHHHHHHHHHHHHHHHHHHHHHHHHHHHHHHHHHHHHHHHHHHHHHHHTT-GGGGGS-HHHHHHHHHHHHHHHHHHHS-SSSS-------------------------------GGGGTS--------------HHHHHHHHHHHHHHHHHHHHHHHHHHHHHHHHHHHHHHHHHHHTT-

Organism: Dissostichus eleginoides (NCBI:txid100907)

Foldseek 3Di:
DVVLLVVCVVVPDDSPDDPVVSVVVVVVVVVVVVVVVVVVVVVVVVVVVVVVVVVVVVVVVVVVVVVVVVVVVVVVVVVVVVVVVVVVVVVVVVVVVVVVLVVVCVVCVVVVVNVCSPPDPVVNVVVVVVVVVVVVVVVPDDPPPDDDDDDDDDDDDDDDDDDDDDDDDDDPPPPDPVCVVPVPDPPPDDDDDPDDPVVVVVVVVVVVVVVVVVVVVVVVVVVVVVVVVVVVVVVVVVVVVD